Protein AF-A0A9D8R8S2-F1 (afdb_monomer_lite)

Sequence (211 aa):
MDEQMALDSARKGYAESVRIYAPAVPEEVTFAGQKIKLNRADLRERMERELITFTYGHSNSIQMLKRSGRYFPMVEPILKAKGVPDDLKYLMAIESNVSPVALSKAGAAGLWQFMPATAKEYGLEVNANVDERYNIEKETEAACAYLLKAYAKYHDWMTVAASYNAGQGGVSTRIEKQHQRSALNLWLPEETSRYMFRILTAKLMFENPSA

Foldseek 3Di:
DVVVVVVVVVVVVVVVPDDDDQDDQDQWFAALNDIDGCPDPVSSVLLSVLLSVLVVVCVLLVLLLVLCVPQLVVLQVVCVVLVHRSLCLLCLCVQASSDLADADPQGQHGSNRDDPVLCVVLPFDDDPPDGCSSVSNSVSNSVSVQLVVLCVVQVDNLLSQLCSVQPPVRSVVQCVVVVHNGPCPTPDDPVSNSSSSNSSSSVVCNVCVPD

Radius of gyration: 19.29 Å; chains: 1; bounding box: 61×37×49 Å

pLDDT: mean 93.26, std 9.12, range [50.38, 98.81]

Secondary structure (DSSP, 8-state):
-HHHHHHHHHHHHHHHH----PPPPPSEEEETTEEEE--SHHHHHHHHHHHHHHHH-HHHHHHHHHHHHHHHHHHHHHHHHHT--GGGGHHHHHHHTT-TT-B-TT--BTTTTB-HHHHHHTT--BSSS-BGGG-HHHHHHHHHHHHHHHHHHHS-HHHHHHHHHH-HHHHHHHHHHHT-SSGGGS---HHHHHHHHHHHHHHHHHH-TT-

Structure (mmCIF, N/CA/C/O backbone):
data_AF-A0A9D8R8S2-F1
#
_entry.id   AF-A0A9D8R8S2-F1
#
loop_
_atom_site.group_PDB
_atom_site.id
_atom_site.type_symbol
_atom_site.label_atom_id
_atom_site.label_alt_id
_atom_site.label_comp_id
_atom_site.label_asym_id
_atom_site.label_entity_id
_atom_site.label_seq_id
_atom_site.pdbx_PDB_ins_code
_atom_site.Cartn_x
_atom_site.Cartn_y
_atom_site.Cartn_z
_atom_site.occupancy
_atom_site.B_iso_or_equiv
_atom_site.auth_seq_id
_atom_site.auth_comp_id
_atom_site.auth_asym_id
_atom_site.auth_atom_id
_atom_site.pdbx_PDB_model_num
ATOM 1 N N . MET A 1 1 ? 43.506 -17.486 15.184 1.00 60.75 1 MET A N 1
ATOM 2 C CA . MET A 1 1 ? 44.062 -17.177 13.848 1.00 60.75 1 MET A CA 1
ATOM 3 C C . MET A 1 1 ? 43.326 -17.978 12.776 1.00 60.75 1 MET A C 1
ATOM 5 O O . MET A 1 1 ? 42.853 -17.371 11.826 1.00 60.75 1 MET A O 1
ATOM 9 N N . ASP A 1 2 ? 43.099 -19.278 12.994 1.00 76.69 2 ASP A N 1
ATOM 10 C CA . ASP A 1 2 ? 42.416 -20.167 12.034 1.00 76.69 2 ASP A CA 1
ATOM 11 C C . ASP A 1 2 ? 40.923 -19.872 11.805 1.00 76.69 2 ASP A C 1
ATOM 13 O O . ASP A 1 2 ? 40.454 -19.912 10.671 1.00 76.69 2 ASP A O 1
ATOM 17 N N . GLU A 1 3 ? 40.171 -19.505 12.847 1.00 76.31 3 GLU A N 1
ATOM 18 C CA . GLU A 1 3 ? 38.732 -19.209 12.727 1.00 76.31 3 GLU A CA 1
ATOM 19 C C . GLU A 1 3 ? 38.458 -17.932 11.913 1.00 76.31 3 GLU A C 1
ATOM 21 O O . GLU A 1 3 ? 37.574 -17.901 11.059 1.00 76.31 3 GLU A O 1
ATOM 26 N N . GLN A 1 4 ? 39.280 -16.898 12.108 1.00 72.19 4 GLN A N 1
ATOM 27 C CA . GLN A 1 4 ? 39.188 -15.645 11.357 1.00 72.19 4 GLN A CA 1
ATOM 28 C C . GLN A 1 4 ? 39.514 -15.858 9.871 1.00 72.19 4 GLN A C 1
ATOM 30 O O . GLN A 1 4 ? 38.790 -15.377 9.005 1.00 72.19 4 GLN A O 1
ATOM 35 N N . MET A 1 5 ? 40.550 -16.649 9.569 1.00 74.75 5 MET A N 1
ATOM 36 C CA . MET A 1 5 ? 40.890 -17.021 8.192 1.00 74.75 5 MET A CA 1
ATOM 37 C C . MET A 1 5 ?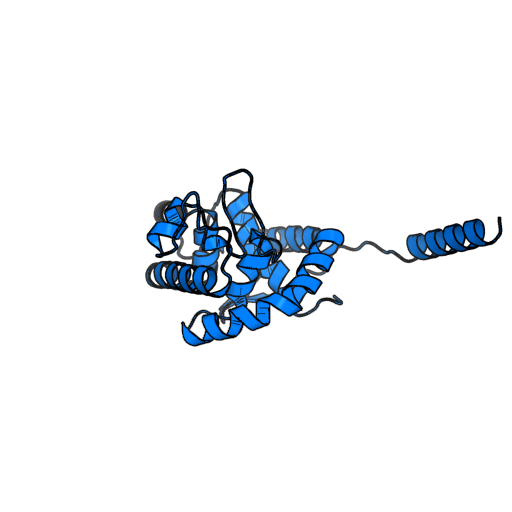 39.793 -17.854 7.517 1.00 74.75 5 MET A C 1
ATOM 39 O O . MET A 1 5 ? 39.521 -17.655 6.332 1.00 74.75 5 MET A O 1
ATOM 43 N N . ALA A 1 6 ? 39.139 -18.760 8.250 1.00 74.00 6 ALA A N 1
ATOM 44 C CA . ALA A 1 6 ? 38.01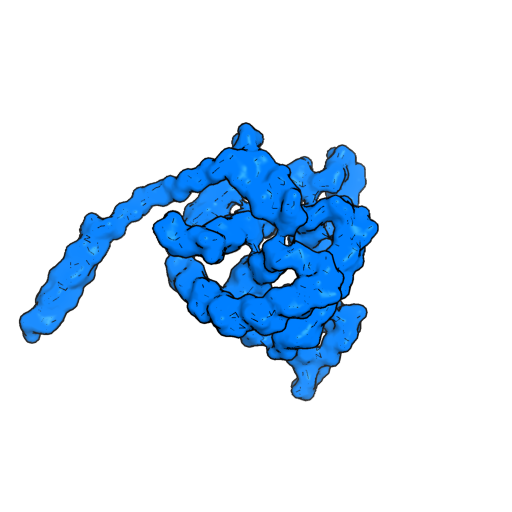7 -19.539 7.732 1.00 74.00 6 ALA A CA 1
ATOM 45 C C . ALA A 1 6 ? 36.797 -18.653 7.424 1.00 74.00 6 ALA A C 1
ATOM 47 O O . ALA A 1 6 ? 36.187 -18.795 6.363 1.00 74.00 6 ALA A O 1
ATOM 48 N N . LEU A 1 7 ? 36.479 -17.697 8.304 1.00 68.88 7 LEU A N 1
ATOM 49 C CA . LEU A 1 7 ? 35.403 -16.725 8.094 1.00 68.88 7 LEU A CA 1
ATOM 50 C C . LEU A 1 7 ? 35.681 -15.800 6.905 1.00 68.88 7 LEU A C 1
ATOM 52 O O . LEU A 1 7 ? 34.780 -15.541 6.108 1.00 68.88 7 LEU A O 1
ATOM 56 N N . ASP A 1 8 ? 36.916 -15.326 6.751 1.00 74.88 8 ASP A N 1
ATOM 57 C CA . ASP A 1 8 ? 37.287 -14.431 5.654 1.00 74.88 8 ASP A CA 1
ATOM 58 C C . ASP A 1 8 ? 37.330 -15.171 4.305 1.00 74.88 8 ASP A C 1
ATOM 60 O O . ASP A 1 8 ? 36.876 -14.635 3.291 1.00 74.88 8 ASP A O 1
ATOM 64 N N . SER A 1 9 ? 37.758 -16.438 4.296 1.00 68.38 9 SER A N 1
ATOM 65 C CA . SER A 1 9 ? 37.663 -17.323 3.127 1.00 68.38 9 SER A CA 1
ATOM 66 C C . SER A 1 9 ? 36.205 -17.606 2.737 1.00 68.38 9 SER A C 1
ATOM 68 O O . SER A 1 9 ? 35.834 -17.460 1.571 1.00 68.38 9 SER A O 1
ATOM 70 N N . ALA A 1 10 ? 35.339 -17.910 3.712 1.00 67.56 10 ALA A N 1
ATOM 71 C CA . ALA A 1 10 ? 33.908 -18.123 3.482 1.00 67.56 10 ALA A CA 1
ATOM 72 C C . ALA A 1 10 ? 33.203 -16.857 2.963 1.00 67.56 10 ALA A C 1
ATOM 74 O O . ALA A 1 10 ? 32.389 -16.932 2.043 1.00 67.56 10 ALA A O 1
ATOM 75 N N . ARG A 1 11 ? 33.548 -15.678 3.498 1.00 65.56 11 ARG A N 1
ATOM 76 C CA . ARG A 1 11 ? 33.042 -14.380 3.017 1.00 65.56 11 ARG A CA 1
ATOM 77 C C . ARG A 1 11 ? 33.483 -14.082 1.589 1.00 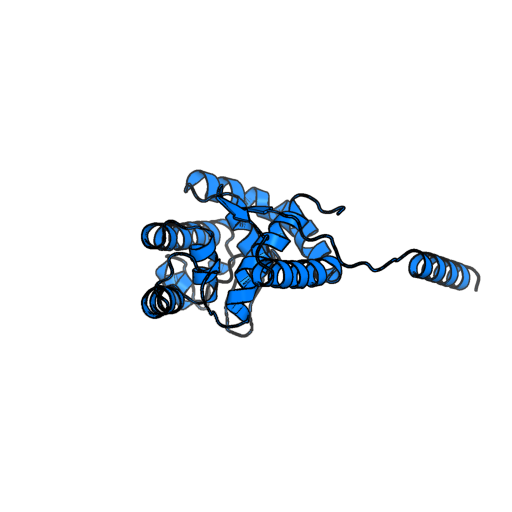65.56 11 ARG A C 1
ATOM 79 O O . ARG A 1 11 ? 32.675 -13.593 0.805 1.00 65.56 11 ARG A O 1
ATOM 86 N N . LYS A 1 12 ? 34.737 -14.384 1.247 1.00 62.47 12 LYS A N 1
ATOM 87 C CA . LYS A 1 12 ? 35.271 -14.185 -0.103 1.00 62.47 12 LYS A CA 1
ATOM 88 C C . LYS A 1 12 ? 34.611 -15.125 -1.114 1.00 62.47 12 LYS A C 1
ATOM 90 O O . LYS A 1 12 ? 34.141 -14.656 -2.144 1.00 62.47 12 LYS A O 1
ATOM 95 N N . GLY A 1 13 ? 34.475 -16.409 -0.775 1.00 66.81 13 GLY A N 1
ATOM 96 C CA . GLY A 1 13 ? 33.747 -17.377 -1.601 1.00 66.81 13 GLY A CA 1
ATOM 97 C C . GLY A 1 13 ? 32.272 -17.005 -1.786 1.00 66.81 13 GLY A C 1
ATOM 98 O O . GLY A 1 13 ? 31.738 -17.117 -2.887 1.00 66.81 13 GLY A O 1
ATOM 99 N N . TYR A 1 14 ? 31.624 -16.475 -0.741 1.00 64.19 14 TYR A N 1
ATOM 100 C CA . TYR A 1 14 ? 30.269 -15.933 -0.848 1.00 64.19 14 TYR A CA 1
ATOM 101 C C . TYR A 1 14 ? 30.215 -14.722 -1.790 1.00 64.19 14 TYR A C 1
ATOM 103 O O . TYR A 1 14 ? 29.391 -14.702 -2.701 1.00 64.19 14 TYR A O 1
ATOM 111 N N . ALA A 1 15 ? 31.116 -13.748 -1.640 1.00 61.81 15 ALA A N 1
ATOM 112 C CA . ALA A 1 15 ? 31.159 -12.556 -2.489 1.00 61.81 15 ALA A CA 1
ATOM 113 C C . ALA A 1 15 ? 31.395 -12.883 -3.976 1.00 61.81 15 ALA A C 1
ATOM 115 O O . ALA A 1 15 ? 30.773 -12.269 -4.837 1.00 61.81 15 ALA A O 1
ATOM 116 N N . GLU A 1 16 ? 32.231 -13.879 -4.281 1.00 66.75 16 GLU A N 1
ATOM 117 C CA . GLU A 1 16 ? 32.487 -14.345 -5.653 1.00 66.75 16 GLU A CA 1
ATOM 118 C C . GLU A 1 16 ? 31.297 -15.123 -6.258 1.00 66.75 16 GLU A C 1
ATOM 120 O O . GLU A 1 16 ? 31.180 -15.231 -7.481 1.00 66.75 16 GLU A O 1
ATOM 125 N N . SER A 1 17 ? 30.383 -15.633 -5.422 1.00 69.19 17 SER A N 1
ATOM 126 C CA . SER A 1 17 ? 29.172 -16.349 -5.855 1.00 69.19 17 SER A CA 1
ATOM 127 C C . SER A 1 17 ? 27.966 -15.440 -6.128 1.00 69.19 17 SER A C 1
ATOM 129 O O . SER A 1 17 ? 27.054 -15.835 -6.859 1.00 69.19 17 SER A O 1
ATOM 131 N N . VAL A 1 18 ? 27.953 -14.217 -5.580 1.00 70.94 18 VAL A N 1
ATOM 132 C CA . VAL A 1 18 ? 26.850 -13.268 -5.773 1.00 70.94 18 VAL A CA 1
ATOM 133 C C . VAL A 1 18 ? 26.973 -12.628 -7.149 1.00 70.94 18 VAL A C 1
ATOM 135 O O . VAL A 1 18 ? 27.825 -11.779 -7.403 1.00 70.94 18 VAL A O 1
ATOM 138 N N . ARG A 1 19 ? 26.080 -13.023 -8.048 1.00 77.00 19 ARG A N 1
ATOM 139 C CA . ARG A 1 19 ? 25.949 -12.419 -9.370 1.00 77.00 19 ARG A CA 1
ATOM 140 C C . ARG A 1 19 ? 24.734 -11.497 -9.390 1.00 77.00 19 ARG A C 1
ATOM 142 O O . ARG A 1 19 ? 23.649 -11.883 -8.965 1.00 77.00 19 ARG A O 1
ATOM 149 N N . ILE A 1 20 ? 24.942 -10.280 -9.881 1.00 81.31 20 ILE A N 1
ATOM 150 C CA . ILE A 1 20 ? 23.933 -9.222 -9.969 1.00 81.31 20 ILE A CA 1
ATOM 151 C C . ILE A 1 20 ? 23.459 -9.149 -11.424 1.00 81.31 20 ILE A C 1
ATOM 153 O O . ILE A 1 20 ? 24.264 -8.945 -12.332 1.00 81.31 20 ILE A O 1
ATOM 157 N N . TYR A 1 21 ? 22.156 -9.301 -11.643 1.00 84.06 21 TYR A N 1
ATOM 158 C CA . TYR A 1 21 ? 21.490 -9.199 -12.943 1.00 84.06 21 TYR A CA 1
ATOM 159 C C . TYR A 1 21 ? 20.219 -8.347 -12.849 1.00 84.06 21 TYR A C 1
ATOM 161 O O . TYR A 1 21 ? 19.545 -8.328 -11.820 1.00 84.06 21 TYR A O 1
ATOM 169 N N . ALA A 1 22 ? 19.827 -7.677 -13.928 1.00 83.25 22 ALA A N 1
ATOM 170 C CA . ALA A 1 22 ? 18.489 -7.097 -13.968 1.00 83.25 22 ALA A CA 1
ATOM 171 C C . ALA A 1 22 ? 17.442 -8.237 -13.937 1.00 83.25 22 ALA A C 1
ATOM 173 O O . ALA A 1 22 ? 17.539 -9.150 -14.763 1.00 83.25 22 ALA A O 1
ATOM 174 N N . PRO A 1 23 ? 16.475 -8.225 -12.999 1.00 88.06 23 PRO A N 1
ATOM 175 C CA . PRO A 1 23 ? 15.393 -9.202 -12.986 1.00 88.06 23 PRO A CA 1
ATOM 176 C C . PRO A 1 23 ? 14.551 -9.072 -14.259 1.00 88.06 23 PRO A C 1
ATOM 178 O O . PRO A 1 23 ? 14.316 -7.970 -14.760 1.00 88.06 23 PRO A O 1
ATOM 181 N N . ALA A 1 24 ? 14.087 -10.202 -14.790 1.00 90.94 24 ALA A N 1
ATOM 182 C CA . ALA A 1 24 ? 13.261 -10.204 -15.989 1.00 90.94 24 ALA A CA 1
ATOM 183 C C . ALA A 1 24 ? 11.892 -9.571 -15.702 1.00 90.94 24 ALA A C 1
ATOM 185 O O . ALA A 1 24 ? 11.169 -9.999 -14.802 1.00 90.94 24 ALA A O 1
ATOM 186 N N . VAL A 1 25 ? 11.515 -8.567 -16.495 1.00 95.12 25 VAL A N 1
ATOM 187 C CA . VAL A 1 25 ? 10.174 -7.977 -16.426 1.00 95.12 25 VAL A CA 1
ATOM 188 C C . VAL A 1 25 ? 9.180 -8.920 -17.112 1.00 95.12 25 VAL A C 1
ATOM 190 O O . VAL A 1 25 ? 9.380 -9.219 -18.294 1.00 95.12 25 VAL A O 1
ATOM 193 N N . PRO A 1 26 ? 8.118 -9.380 -16.425 1.00 95.19 26 PRO A N 1
ATOM 194 C CA . PRO A 1 26 ? 7.107 -10.234 -17.042 1.00 95.19 26 PRO A CA 1
ATOM 195 C C . PRO A 1 26 ? 6.305 -9.473 -18.108 1.00 95.19 26 PRO A C 1
ATOM 197 O O . PRO A 1 26 ? 6.186 -8.249 -18.061 1.00 95.19 26 PRO A O 1
ATOM 200 N N . GLU A 1 27 ? 5.715 -10.192 -19.065 1.00 96.19 27 GLU A N 1
ATOM 201 C CA . GLU A 1 27 ? 4.863 -9.580 -20.099 1.00 96.19 27 GLU A CA 1
ATOM 202 C C . GLU A 1 27 ? 3.534 -9.058 -19.536 1.00 96.19 27 GLU A C 1
ATOM 204 O O . GLU A 1 27 ? 2.997 -8.050 -20.005 1.00 96.19 27 GLU A O 1
ATOM 209 N N . GLU A 1 28 ? 3.001 -9.732 -18.517 1.00 96.62 28 GLU A N 1
ATOM 210 C CA . GLU A 1 28 ? 1.797 -9.333 -17.800 1.00 96.62 28 GLU A CA 1
ATOM 211 C C . GLU A 1 28 ? 1.874 -9.706 -16.317 1.00 96.62 28 GLU A C 1
ATOM 213 O O . GLU A 1 28 ? 2.557 -10.652 -15.928 1.00 96.62 28 GLU A O 1
ATOM 218 N N . VAL A 1 29 ? 1.140 -8.965 -15.487 1.00 96.94 29 VAL A N 1
ATOM 219 C CA . VAL A 1 29 ? 0.930 -9.276 -14.068 1.00 96.94 29 VAL A CA 1
ATOM 220 C C . VAL A 1 29 ? -0.570 -9.297 -13.807 1.00 96.94 29 VAL A C 1
ATOM 222 O O . VAL A 1 29 ? -1.296 -8.412 -14.258 1.00 96.94 29 VAL A O 1
ATOM 225 N N . THR A 1 30 ? -1.054 -10.307 -13.087 1.00 97.44 30 THR A N 1
ATOM 226 C CA . THR A 1 30 ? -2.440 -10.313 -12.601 1.00 97.44 30 THR A CA 1
ATOM 227 C C . THR A 1 30 ? -2.486 -9.613 -11.251 1.00 97.44 30 THR A C 1
ATOM 229 O O . THR A 1 30 ? -1.648 -9.890 -10.405 1.00 97.44 30 THR A O 1
ATOM 232 N N . PHE A 1 31 ? -3.442 -8.714 -11.041 1.00 97.38 31 PHE A N 1
ATOM 233 C CA . PHE A 1 31 ? -3.664 -8.052 -9.760 1.00 97.38 31 PHE A CA 1
ATOM 234 C C . PHE A 1 31 ? -5.160 -7.903 -9.507 1.00 97.38 31 PHE A C 1
ATOM 236 O O . PHE A 1 31 ? -5.877 -7.345 -10.336 1.00 97.38 31 PHE A O 1
ATOM 243 N N . ALA A 1 32 ? -5.638 -8.425 -8.379 1.00 97.19 32 ALA A N 1
ATOM 244 C CA . ALA A 1 32 ? -7.041 -8.387 -7.979 1.00 97.19 32 ALA A CA 1
ATOM 245 C C . ALA A 1 32 ? -7.999 -8.891 -9.086 1.00 97.19 32 ALA A C 1
ATOM 247 O O . ALA A 1 32 ? -9.058 -8.315 -9.337 1.00 97.19 32 ALA A O 1
ATOM 248 N N . GLY A 1 33 ? -7.590 -9.955 -9.788 1.00 95.19 33 GLY A N 1
ATOM 249 C CA . GLY A 1 33 ? -8.331 -10.557 -10.905 1.00 95.19 33 GLY A CA 1
ATOM 250 C C . GLY A 1 33 ? -8.215 -9.821 -12.248 1.00 95.19 33 GLY A C 1
ATOM 251 O O . GLY A 1 33 ? -8.721 -10.316 -13.253 1.00 95.19 33 GLY A O 1
ATOM 252 N N . GLN A 1 34 ? -7.536 -8.672 -12.306 1.00 95.00 34 GLN A N 1
ATOM 253 C CA . GLN A 1 34 ? -7.304 -7.913 -13.537 1.00 95.00 34 GLN A CA 1
ATOM 254 C C . GLN A 1 34 ? -5.926 -8.239 -14.127 1.00 95.00 34 GLN A C 1
ATOM 256 O O . GLN A 1 34 ? -4.926 -8.245 -13.411 1.00 95.00 34 GLN A O 1
ATOM 261 N N . LYS A 1 35 ? -5.850 -8.467 -15.443 1.00 96.69 35 LYS A N 1
ATOM 262 C CA . LYS A 1 35 ? -4.574 -8.631 -16.157 1.00 96.69 35 LYS A CA 1
ATOM 263 C C . LYS A 1 35 ? -4.016 -7.280 -16.594 1.00 96.69 35 LYS A C 1
ATOM 265 O O . LYS A 1 35 ? -4.668 -6.554 -17.343 1.00 96.69 35 LYS A O 1
ATOM 270 N N . ILE A 1 36 ? -2.790 -6.980 -16.183 1.00 96.38 36 ILE A N 1
ATOM 271 C CA . ILE A 1 36 ? -2.067 -5.757 -16.531 1.00 96.38 36 ILE A CA 1
ATOM 272 C C . ILE A 1 36 ? -0.950 -6.126 -17.499 1.00 96.38 36 ILE A C 1
ATOM 274 O O . ILE A 1 36 ? 0.018 -6.778 -17.117 1.00 96.38 36 ILE A O 1
ATOM 278 N N . LYS A 1 37 ? -1.084 -5.703 -18.759 1.00 96.62 37 LYS A N 1
ATOM 279 C CA . LYS A 1 37 ? -0.067 -5.920 -19.794 1.00 96.62 37 LYS A CA 1
ATOM 280 C C . LYS A 1 37 ? 1.040 -4.875 -19.681 1.00 96.62 37 LYS A C 1
ATOM 282 O O . LYS A 1 37 ? 0.758 -3.679 -19.649 1.00 96.62 37 LYS A O 1
ATOM 287 N N . LEU A 1 38 ? 2.290 -5.324 -19.692 1.00 95.94 38 LEU A N 1
ATOM 288 C CA . LEU A 1 38 ? 3.498 -4.496 -19.601 1.00 95.94 38 LEU A CA 1
ATOM 289 C C . LEU A 1 38 ? 4.177 -4.320 -20.971 1.00 95.94 38 LEU A C 1
ATOM 291 O O . LEU A 1 38 ? 5.391 -4.186 -21.076 1.00 95.94 38 LEU A O 1
ATOM 295 N N . ASN A 1 39 ? 3.383 -4.317 -22.045 1.00 92.38 39 ASN A N 1
ATOM 296 C CA . ASN A 1 39 ? 3.862 -4.189 -23.424 1.00 92.38 39 ASN A CA 1
ATOM 297 C C . ASN A 1 39 ? 4.254 -2.753 -23.814 1.00 92.38 39 ASN A C 1
ATOM 299 O O . ASN A 1 39 ? 4.975 -2.552 -24.789 1.00 92.38 39 ASN A O 1
ATOM 303 N N . ARG A 1 40 ? 3.775 -1.748 -23.077 1.00 94.31 40 ARG A N 1
ATOM 304 C CA . ARG A 1 40 ? 4.198 -0.359 -23.253 1.00 94.31 40 ARG A CA 1
ATOM 305 C C . ARG A 1 40 ? 5.526 -0.122 -22.543 1.00 94.31 40 ARG A C 1
ATOM 307 O O . ARG A 1 40 ? 5.659 -0.476 -21.372 1.00 94.31 40 ARG A O 1
ATOM 314 N N . ALA A 1 41 ? 6.456 0.541 -23.230 1.00 95.06 41 ALA A N 1
ATOM 315 C CA . ALA A 1 41 ? 7.789 0.841 -22.706 1.00 95.06 41 ALA A CA 1
ATOM 316 C C . ALA A 1 41 ? 7.736 1.542 -21.339 1.00 95.06 41 ALA A C 1
ATOM 318 O O . ALA A 1 41 ? 8.403 1.105 -20.408 1.00 95.06 41 ALA A O 1
ATOM 319 N N . ASP A 1 42 ? 6.849 2.529 -21.170 1.00 94.44 42 ASP A N 1
ATOM 320 C CA . ASP A 1 42 ? 6.729 3.273 -19.914 1.00 94.44 42 ASP A CA 1
ATOM 321 C C . ASP A 1 42 ? 6.296 2.392 -18.731 1.00 94.44 42 ASP A C 1
ATOM 323 O O . ASP A 1 42 ? 6.819 2.534 -17.628 1.00 94.44 42 ASP A O 1
ATOM 327 N N . LEU A 1 43 ? 5.369 1.449 -18.939 1.00 95.81 43 LEU A N 1
ATOM 328 C CA . LEU A 1 43 ? 4.945 0.524 -17.883 1.00 95.81 43 LEU A CA 1
ATOM 329 C C . LEU A 1 43 ? 6.033 -0.514 -17.594 1.00 95.81 43 LEU A C 1
ATOM 331 O O . LEU A 1 43 ? 6.251 -0.865 -16.435 1.00 95.81 43 LEU A O 1
ATOM 335 N N . ARG A 1 44 ? 6.739 -0.975 -18.632 1.00 96.31 44 ARG A N 1
ATOM 336 C CA . ARG A 1 44 ? 7.837 -1.936 -18.500 1.00 96.31 44 ARG A CA 1
ATOM 337 C C . ARG A 1 44 ? 8.995 -1.357 -17.691 1.00 96.31 44 ARG A C 1
ATOM 339 O O . ARG A 1 44 ? 9.447 -1.999 -16.752 1.00 96.31 44 ARG A O 1
ATOM 346 N N . GLU A 1 45 ? 9.421 -0.136 -18.001 1.00 95.88 45 GLU A N 1
ATOM 347 C CA . GLU A 1 45 ? 10.501 0.569 -17.296 1.00 95.88 45 GLU A CA 1
ATOM 348 C C . GLU A 1 45 ? 10.130 0.870 -15.835 1.00 95.88 45 GLU A C 1
ATOM 350 O O . GLU A 1 45 ? 10.939 0.693 -14.921 1.00 95.88 45 GLU A O 1
ATOM 355 N N . ARG A 1 46 ? 8.876 1.273 -15.580 1.00 96.06 46 ARG A N 1
ATOM 356 C CA . ARG A 1 46 ? 8.367 1.497 -14.214 1.00 96.06 46 ARG A CA 1
ATOM 357 C C . ARG A 1 46 ? 8.326 0.206 -13.398 1.00 96.06 46 ARG A C 1
ATOM 359 O O . ARG A 1 46 ? 8.653 0.245 -12.213 1.00 96.06 46 ARG A O 1
ATOM 366 N N . MET A 1 47 ? 7.962 -0.917 -14.020 1.00 97.38 47 MET A N 1
ATOM 367 C CA . MET A 1 47 ? 8.005 -2.233 -13.380 1.00 97.38 47 MET A CA 1
ATOM 368 C C . MET A 1 47 ? 9.443 -2.672 -13.093 1.00 97.38 47 MET A C 1
ATOM 370 O O . MET A 1 47 ? 9.750 -3.064 -11.970 1.00 97.38 47 MET A O 1
ATOM 374 N N . GLU A 1 48 ? 10.330 -2.568 -14.085 1.00 96.25 48 GLU A N 1
ATOM 375 C CA . GLU A 1 48 ? 11.743 -2.949 -13.974 1.00 96.25 48 GLU A CA 1
ATOM 376 C C . GLU A 1 48 ? 12.433 -2.245 -12.806 1.00 96.25 48 GLU A C 1
ATOM 378 O O . GLU A 1 48 ? 13.121 -2.878 -12.005 1.00 96.25 48 GLU A O 1
ATOM 383 N N . ARG A 1 49 ? 12.184 -0.941 -12.652 1.00 96.00 49 ARG A N 1
ATOM 384 C CA . ARG A 1 49 ? 12.734 -0.145 -11.552 1.00 96.00 49 ARG A CA 1
ATOM 385 C C . ARG A 1 49 ? 12.377 -0.711 -10.179 1.00 96.00 49 ARG A C 1
ATOM 387 O O . ARG A 1 49 ? 13.242 -0.786 -9.300 1.00 96.00 49 ARG A O 1
ATOM 394 N N . GLU A 1 50 ? 11.108 -1.049 -9.960 1.00 96.75 50 GLU A N 1
ATOM 395 C CA . GLU A 1 50 ? 10.674 -1.551 -8.656 1.00 96.75 50 GLU A CA 1
ATOM 396 C C . GLU A 1 50 ? 11.133 -2.998 -8.440 1.00 96.75 50 GLU A C 1
ATOM 398 O O . GLU A 1 50 ? 11.574 -3.299 -7.331 1.00 96.75 50 GLU A O 1
ATOM 403 N N . LEU A 1 51 ? 11.181 -3.836 -9.488 1.00 95.19 51 LEU A N 1
ATOM 404 C CA . LEU A 1 51 ? 11.792 -5.172 -9.421 1.00 95.19 51 LEU A CA 1
ATOM 405 C C . LEU A 1 51 ? 13.249 -5.090 -8.961 1.00 95.19 51 LEU A C 1
ATOM 407 O O . LEU A 1 51 ? 13.601 -5.703 -7.960 1.00 95.19 51 LEU A O 1
ATOM 411 N N . ILE A 1 52 ? 14.075 -4.259 -9.605 1.00 94.12 52 ILE A N 1
ATOM 412 C CA . ILE A 1 52 ? 15.472 -4.030 -9.193 1.00 94.12 52 ILE A CA 1
ATOM 413 C C . ILE A 1 52 ? 15.535 -3.576 -7.727 1.00 94.12 52 ILE A C 1
ATOM 415 O O . ILE A 1 52 ? 16.344 -4.080 -6.949 1.00 94.12 52 ILE A O 1
ATOM 419 N N . THR A 1 53 ? 14.664 -2.645 -7.328 1.00 93.38 53 THR A N 1
ATOM 420 C CA . THR A 1 53 ? 14.648 -2.106 -5.959 1.00 93.38 53 THR A CA 1
ATOM 421 C C . THR A 1 53 ? 14.337 -3.185 -4.917 1.00 93.38 53 THR A C 1
ATOM 423 O O . THR A 1 53 ? 14.996 -3.239 -3.880 1.00 93.38 53 THR A O 1
ATOM 426 N N . PHE A 1 54 ? 13.360 -4.055 -5.178 1.00 91.94 54 PHE A N 1
ATOM 427 C CA . PHE A 1 54 ? 12.971 -5.134 -4.265 1.00 91.94 54 PHE A CA 1
ATOM 428 C C . PHE A 1 54 ? 13.981 -6.281 -4.259 1.00 91.94 54 PHE A C 1
ATOM 430 O O . PHE A 1 54 ? 14.323 -6.780 -3.183 1.00 91.94 54 PHE A O 1
ATOM 437 N N . THR A 1 55 ? 14.490 -6.669 -5.432 1.00 89.75 55 THR A N 1
ATOM 438 C CA . THR A 1 55 ? 15.490 -7.731 -5.571 1.00 89.75 55 THR A CA 1
ATOM 439 C C . THR A 1 55 ? 16.752 -7.375 -4.798 1.00 89.75 55 THR A C 1
ATOM 441 O O . THR A 1 55 ? 17.208 -8.185 -4.005 1.00 89.75 55 THR A O 1
ATOM 444 N N . TYR A 1 56 ? 17.278 -6.154 -4.943 1.00 90.75 56 TYR A N 1
ATOM 445 C CA . TYR A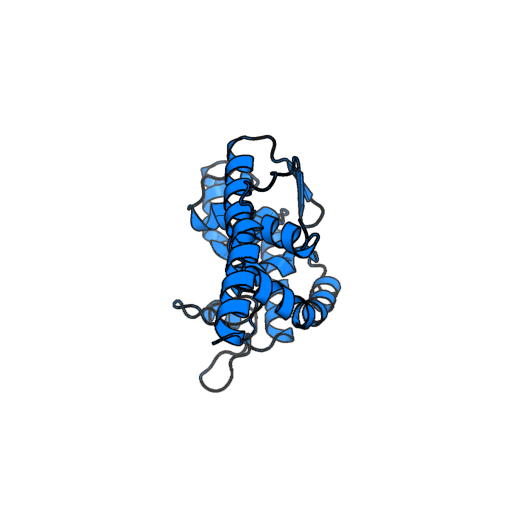 1 56 ? 18.532 -5.748 -4.289 1.00 90.75 56 TYR A CA 1
ATOM 446 C C . TYR A 1 56 ? 18.349 -5.092 -2.914 1.00 90.75 56 TYR A C 1
ATOM 448 O O . TYR A 1 56 ? 19.320 -4.854 -2.196 1.00 90.75 56 TYR A O 1
ATOM 456 N N . GLY A 1 57 ? 17.106 -4.860 -2.493 1.00 90.00 57 GLY A N 1
ATOM 457 C CA . GLY A 1 57 ? 16.728 -4.380 -1.163 1.00 90.00 57 GLY A CA 1
ATOM 458 C C . GLY A 1 57 ? 16.653 -5.483 -0.100 1.00 90.00 57 GLY A C 1
ATOM 459 O O . GLY A 1 57 ? 15.747 -5.457 0.735 1.00 90.00 57 GLY A O 1
ATOM 460 N N . HIS A 1 58 ? 17.575 -6.456 -0.121 1.00 86.38 58 HIS A N 1
ATOM 461 C CA . HIS A 1 58 ? 17.460 -7.734 0.602 1.00 86.38 58 HIS A CA 1
ATOM 462 C C . HIS A 1 58 ? 17.102 -7.615 2.088 1.00 86.38 58 HIS A C 1
ATOM 464 O O . HIS A 1 58 ? 16.329 -8.426 2.592 1.00 86.38 58 HIS A O 1
ATOM 470 N N . SER A 1 59 ? 17.633 -6.623 2.808 1.00 90.75 59 SER A N 1
ATOM 471 C CA . SER A 1 59 ? 17.332 -6.446 4.234 1.00 90.75 59 SER A CA 1
ATOM 472 C C . SER A 1 59 ? 15.837 -6.237 4.482 1.00 90.75 59 SER A C 1
ATOM 474 O O . SER A 1 59 ? 15.265 -6.894 5.352 1.00 90.75 59 SER A O 1
ATOM 476 N N . ASN A 1 60 ? 15.192 -5.378 3.692 1.00 90.62 60 ASN A N 1
ATOM 477 C CA . ASN A 1 60 ? 13.760 -5.121 3.792 1.00 90.62 60 ASN A CA 1
ATOM 478 C C . ASN A 1 60 ? 12.963 -6.317 3.274 1.00 90.62 60 ASN A C 1
ATOM 480 O O . ASN A 1 60 ? 12.099 -6.812 3.995 1.00 90.62 60 ASN A O 1
ATOM 484 N N . SER A 1 61 ? 13.307 -6.841 2.096 1.00 91.81 61 SER A N 1
ATOM 485 C CA . SER A 1 61 ? 12.604 -7.969 1.472 1.00 91.81 61 SER A CA 1
ATOM 486 C C . SER A 1 61 ? 12.575 -9.206 2.381 1.00 91.81 61 SER A C 1
ATOM 488 O O . SER A 1 61 ? 11.515 -9.786 2.614 1.00 91.81 61 SER A O 1
ATOM 490 N N . ILE A 1 62 ? 13.703 -9.556 3.012 1.00 92.75 62 ILE A N 1
ATOM 491 C CA . ILE A 1 62 ? 13.785 -10.675 3.967 1.00 92.75 62 ILE A CA 1
ATOM 492 C C . ILE A 1 62 ? 12.923 -10.413 5.210 1.00 92.75 62 ILE A C 1
ATOM 494 O O . ILE A 1 62 ? 12.238 -11.318 5.691 1.00 92.75 62 ILE A O 1
ATOM 498 N N . GLN A 1 63 ? 12.945 -9.193 5.756 1.00 94.00 63 GLN A N 1
ATOM 499 C CA . GLN A 1 63 ? 12.132 -8.846 6.928 1.00 94.00 63 GLN A CA 1
ATOM 500 C C . GLN A 1 63 ? 10.635 -8.906 6.614 1.00 94.00 63 GLN A C 1
ATOM 502 O O . GLN A 1 63 ? 9.863 -9.446 7.406 1.00 94.00 63 GLN A O 1
ATOM 507 N N . MET A 1 64 ? 10.234 -8.406 5.446 1.00 94.62 64 MET A N 1
ATOM 508 C CA . MET A 1 64 ? 8.858 -8.455 4.959 1.00 94.62 64 MET A CA 1
ATOM 509 C C . MET A 1 64 ? 8.377 -9.897 4.798 1.00 94.62 64 MET A C 1
ATOM 511 O O . MET A 1 64 ? 7.318 -10.237 5.322 1.00 94.62 64 MET A O 1
ATOM 515 N N . LEU A 1 65 ? 9.179 -10.766 4.170 1.00 93.94 65 LEU A N 1
ATOM 516 C CA . LEU A 1 65 ? 8.880 -12.196 4.036 1.00 93.94 65 LEU A CA 1
ATOM 517 C C . LEU A 1 65 ? 8.689 -12.861 5.405 1.00 93.94 65 LEU A C 1
ATOM 519 O O . LEU A 1 65 ? 7.665 -13.499 5.644 1.00 93.94 65 LEU A O 1
ATOM 523 N N . LYS A 1 66 ? 9.606 -12.637 6.354 1.00 94.50 66 LYS A N 1
ATOM 524 C CA . LYS A 1 66 ? 9.498 -13.207 7.710 1.00 94.50 66 LYS A CA 1
ATOM 525 C C . LYS A 1 66 ? 8.254 -12.735 8.465 1.00 94.50 66 LYS A C 1
ATOM 527 O O . LYS A 1 66 ? 7.607 -13.534 9.135 1.00 94.50 66 LYS A O 1
ATOM 532 N N . ARG A 1 67 ? 7.916 -11.446 8.375 1.00 97.06 67 ARG A N 1
ATOM 533 C CA . ARG A 1 67 ? 6.738 -10.867 9.043 1.00 97.06 67 ARG A CA 1
ATOM 534 C C . ARG A 1 67 ? 5.432 -11.303 8.388 1.00 97.06 67 ARG A C 1
ATOM 536 O O . ARG A 1 67 ? 4.459 -11.556 9.095 1.00 97.06 67 ARG A O 1
ATOM 543 N N . SER A 1 68 ? 5.416 -11.439 7.063 1.00 96.44 68 SER A N 1
ATOM 544 C CA . SER A 1 68 ? 4.225 -11.840 6.308 1.00 96.44 68 SER A CA 1
ATOM 545 C C . SER A 1 68 ? 3.663 -13.183 6.765 1.00 96.44 68 SER A C 1
ATOM 547 O O . SER A 1 68 ? 2.461 -13.278 6.986 1.00 96.44 68 SER A O 1
ATOM 549 N N . GLY A 1 69 ? 4.526 -14.166 7.055 1.00 95.56 69 GLY A N 1
ATOM 550 C CA . GLY A 1 69 ? 4.102 -15.471 7.571 1.00 95.56 69 GLY A CA 1
ATOM 551 C C . GLY A 1 69 ? 3.360 -15.407 8.911 1.00 95.56 69 GLY A C 1
ATOM 552 O O . GLY A 1 69 ? 2.633 -16.335 9.247 1.00 95.56 69 GLY A O 1
ATOM 553 N N . ARG A 1 70 ? 3.507 -14.312 9.671 1.00 96.94 70 ARG A N 1
ATOM 554 C CA . ARG A 1 70 ? 2.757 -14.071 10.909 1.00 96.94 70 ARG A CA 1
ATOM 555 C C . ARG A 1 70 ? 1.489 -13.255 10.679 1.00 96.94 70 ARG A C 1
ATOM 557 O O . ARG A 1 70 ? 0.460 -13.579 11.260 1.00 96.94 70 ARG A O 1
ATOM 564 N N . TYR A 1 71 ? 1.571 -12.180 9.897 1.00 98.31 71 TYR A N 1
ATOM 565 C CA . TYR A 1 71 ? 0.498 -11.182 9.833 1.00 98.31 71 TYR A CA 1
ATOM 566 C C . TYR A 1 71 ? -0.472 -11.381 8.670 1.00 98.31 71 TYR A C 1
ATOM 568 O O . TYR A 1 71 ? -1.650 -11.073 8.828 1.00 98.31 71 TYR A O 1
ATOM 576 N N . PHE A 1 72 ? -0.040 -11.940 7.534 1.00 98.31 72 PHE A N 1
ATOM 577 C CA . PHE A 1 72 ? -0.965 -12.223 6.430 1.00 98.31 72 PHE A CA 1
ATOM 578 C C . PHE A 1 72 ? -2.077 -13.196 6.855 1.00 98.31 72 PHE A C 1
ATOM 580 O O . PHE A 1 72 ? -3.235 -12.830 6.669 1.00 98.31 72 PHE A O 1
ATOM 587 N N . PRO A 1 73 ? -1.808 -14.318 7.558 1.00 98.50 73 PRO A N 1
ATOM 588 C CA . PRO A 1 73 ? -2.875 -15.223 7.999 1.00 98.50 73 PRO A CA 1
ATOM 589 C C . PRO A 1 73 ? -3.925 -14.586 8.925 1.00 98.50 73 PRO A C 1
ATOM 591 O O . PRO A 1 73 ? -5.033 -15.101 9.034 1.00 98.50 73 PRO A O 1
ATOM 594 N N . MET A 1 74 ? -3.594 -13.476 9.599 1.00 98.56 74 MET A N 1
ATOM 595 C CA . MET A 1 74 ? -4.548 -12.718 10.422 1.00 98.56 74 MET A CA 1
ATOM 596 C C . MET A 1 74 ? -5.446 -11.805 9.572 1.00 98.56 74 MET A C 1
ATOM 598 O O . MET A 1 74 ? -6.603 -11.579 9.910 1.00 98.56 74 MET A O 1
ATOM 602 N N . VAL A 1 75 ? -4.913 -11.282 8.467 1.00 98.62 75 VAL A N 1
ATOM 603 C CA . VAL A 1 75 ? -5.554 -10.281 7.602 1.00 98.62 75 VAL A CA 1
ATOM 604 C C . VAL A 1 75 ? -6.396 -10.928 6.500 1.00 98.62 75 VAL A C 1
ATOM 606 O O . VAL A 1 75 ? -7.502 -10.469 6.219 1.00 98.62 75 VAL A O 1
ATOM 609 N N . GLU A 1 76 ? -5.907 -12.013 5.896 1.00 98.69 76 GLU A N 1
ATOM 610 C CA . GLU A 1 76 ? -6.550 -12.708 4.770 1.00 98.69 76 GLU A CA 1
ATOM 611 C C . GLU A 1 76 ? -8.013 -13.119 5.051 1.00 98.69 76 GLU A C 1
ATOM 613 O O . GLU A 1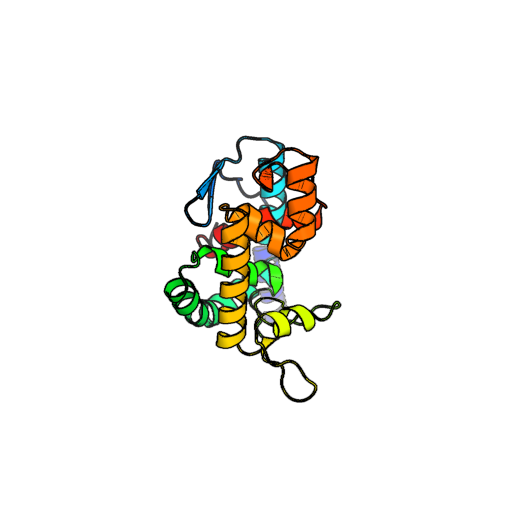 76 ? -8.870 -12.876 4.192 1.00 98.69 76 GLU A O 1
ATOM 618 N N . PRO A 1 77 ? -8.374 -13.664 6.236 1.00 98.81 77 PRO A N 1
ATOM 619 C CA . PRO A 1 77 ? -9.767 -13.993 6.539 1.00 98.81 77 PRO A CA 1
ATOM 620 C C . PRO A 1 77 ? -10.677 -12.760 6.567 1.00 98.81 77 PRO A C 1
ATOM 622 O O . PRO A 1 77 ? -11.827 -12.845 6.135 1.00 98.81 77 PRO A O 1
ATOM 625 N N . ILE A 1 78 ? -10.166 -11.615 7.031 1.00 98.81 78 ILE A N 1
ATOM 626 C CA . ILE A 1 78 ? -10.916 -10.355 7.107 1.00 98.81 78 ILE A CA 1
ATOM 627 C C . ILE A 1 78 ? -11.142 -9.803 5.698 1.00 98.81 78 ILE A C 1
ATOM 629 O O . ILE A 1 78 ? -12.280 -9.478 5.355 1.00 98.81 78 ILE A O 1
ATOM 633 N N . LEU A 1 79 ? -10.100 -9.773 4.853 1.00 98.81 79 LEU A N 1
ATOM 634 C CA . LEU A 1 79 ? -10.229 -9.359 3.448 1.00 98.81 79 LEU A CA 1
ATOM 635 C C . LEU A 1 79 ? -11.289 -10.201 2.733 1.00 98.81 79 LEU A C 1
ATOM 637 O O . LEU A 1 79 ? -12.222 -9.660 2.135 1.00 98.81 79 LEU A O 1
ATOM 641 N N . LYS A 1 80 ? -11.199 -11.528 2.880 1.00 98.75 80 LYS A N 1
ATOM 642 C CA . LYS A 1 80 ? -12.155 -12.474 2.301 1.00 98.75 80 LYS A CA 1
ATOM 643 C C . LYS A 1 80 ? -13.578 -12.231 2.802 1.00 98.75 80 LYS A C 1
ATOM 645 O O . LYS A 1 80 ? -14.500 -12.185 1.991 1.00 98.75 80 LYS A O 1
ATOM 650 N N . ALA A 1 81 ? -13.767 -12.052 4.111 1.00 98.75 81 ALA A N 1
ATOM 651 C CA . ALA A 1 81 ? -15.082 -11.812 4.707 1.00 98.75 81 ALA A CA 1
ATOM 652 C C . ALA A 1 81 ? -15.718 -10.491 4.239 1.00 98.75 81 ALA A C 1
ATOM 654 O O . ALA A 1 81 ? -16.938 -10.415 4.102 1.00 98.75 81 ALA A O 1
ATOM 655 N N . LYS A 1 82 ? -14.908 -9.461 3.967 1.00 98.50 82 LYS A N 1
ATOM 656 C CA . LYS A 1 82 ? -15.373 -8.159 3.459 1.00 98.50 82 LYS A CA 1
ATOM 657 C C . LYS A 1 82 ? -15.452 -8.099 1.924 1.00 98.50 82 LYS A C 1
ATOM 659 O O . LYS A 1 82 ? -15.888 -7.085 1.389 1.00 98.50 82 LYS A O 1
ATOM 664 N N . GLY A 1 83 ? -15.049 -9.153 1.209 1.00 98.12 83 GLY A N 1
ATOM 665 C CA . GLY A 1 83 ? -15.048 -9.189 -0.259 1.00 98.12 83 GLY A CA 1
ATOM 666 C C . GLY A 1 83 ? -13.951 -8.337 -0.910 1.00 98.12 83 GLY A C 1
ATOM 667 O O . GLY A 1 83 ? -14.086 -7.942 -2.067 1.00 98.12 83 GLY A O 1
ATOM 668 N N . VAL A 1 84 ? -12.873 -8.038 -0.182 1.00 98.69 84 VAL A N 1
ATOM 669 C CA . VAL A 1 84 ? -11.688 -7.357 -0.718 1.00 98.69 84 VAL A CA 1
ATOM 670 C C . VAL A 1 84 ? -10.753 -8.406 -1.335 1.00 98.69 84 VAL A C 1
ATOM 672 O O . VAL A 1 84 ? -10.510 -9.435 -0.700 1.00 98.69 84 VAL A O 1
ATOM 675 N N . PRO A 1 85 ? -10.213 -8.193 -2.551 1.00 98.62 85 PRO A N 1
ATOM 676 C CA . PRO A 1 85 ? -9.291 -9.146 -3.157 1.00 98.62 85 PRO A CA 1
ATOM 677 C C . PRO A 1 85 ? -8.025 -9.318 -2.316 1.00 98.62 85 PRO A C 1
ATOM 679 O O . PRO A 1 85 ? -7.465 -8.345 -1.812 1.00 98.62 85 PRO A O 1
ATOM 682 N N . ASP A 1 86 ? -7.550 -10.558 -2.220 1.00 98.50 86 ASP A N 1
ATOM 683 C CA . ASP A 1 86 ? -6.408 -10.932 -1.381 1.00 98.50 86 ASP A CA 1
ATOM 684 C C . ASP A 1 86 ? -5.129 -10.144 -1.715 1.00 98.50 86 ASP A C 1
ATOM 686 O O . ASP A 1 86 ? -4.393 -9.726 -0.825 1.00 98.50 86 ASP A O 1
ATOM 690 N N . ASP A 1 87 ? -4.928 -9.827 -2.997 1.00 98.50 87 ASP A N 1
ATOM 691 C CA . ASP A 1 87 ? -3.790 -9.046 -3.493 1.00 98.50 87 ASP A CA 1
ATOM 692 C C . ASP A 1 87 ? -3.645 -7.662 -2.834 1.00 98.50 87 ASP A C 1
ATOM 694 O O . ASP A 1 87 ? -2.549 -7.099 -2.808 1.00 98.50 87 ASP A O 1
ATOM 698 N N . LEU A 1 88 ? -4.714 -7.096 -2.263 1.00 98.56 88 LEU A N 1
ATOM 699 C CA . LEU A 1 88 ? -4.638 -5.801 -1.579 1.00 98.56 88 LEU A CA 1
ATOM 700 C C . LEU A 1 88 ? -3.846 -5.883 -0.266 1.00 98.56 88 LEU A C 1
ATOM 702 O O . LEU A 1 88 ? -3.376 -4.851 0.214 1.00 98.56 88 LEU A O 1
ATOM 706 N N . LYS A 1 89 ? -3.592 -7.082 0.280 1.00 98.38 89 LYS A N 1
ATOM 707 C CA . LYS A 1 89 ? -2.692 -7.269 1.432 1.00 98.38 89 LYS A CA 1
ATOM 708 C C . LYS A 1 89 ? -1.268 -6.781 1.146 1.00 98.38 89 LYS A C 1
ATOM 710 O O . LYS A 1 89 ? -0.562 -6.360 2.061 1.00 98.38 89 LYS A O 1
ATOM 715 N N . TYR A 1 90 ? -0.853 -6.771 -0.124 1.00 98.50 90 TYR A N 1
ATOM 716 C CA . TYR A 1 90 ? 0.457 -6.266 -0.532 1.00 98.50 90 TYR A CA 1
ATOM 717 C C . TYR A 1 90 ? 0.593 -4.741 -0.387 1.00 98.50 90 TYR A C 1
ATOM 719 O O . TYR A 1 90 ? 1.712 -4.237 -0.447 1.00 98.50 90 TYR A O 1
ATOM 727 N N . LEU A 1 91 ? -0.485 -4.000 -0.094 1.00 98.50 91 LEU A N 1
ATOM 728 C CA . LEU A 1 91 ? -0.370 -2.615 0.379 1.00 98.50 91 LEU A CA 1
ATOM 729 C C . LEU A 1 91 ? 0.450 -2.549 1.677 1.00 98.50 91 LEU A C 1
ATOM 731 O O . LEU A 1 91 ? 1.371 -1.746 1.774 1.00 98.50 91 LEU A O 1
ATOM 735 N N . MET A 1 92 ? 0.232 -3.464 2.630 1.00 98.50 92 MET A N 1
ATOM 736 C CA . MET A 1 92 ? 1.002 -3.502 3.886 1.00 98.50 92 MET A CA 1
ATOM 737 C C . MET A 1 92 ? 2.508 -3.672 3.646 1.00 98.50 92 MET A C 1
ATOM 739 O O . MET A 1 92 ? 3.340 -3.192 4.417 1.00 98.50 92 MET A O 1
ATOM 743 N N . ALA A 1 93 ? 2.875 -4.364 2.568 1.00 97.62 93 ALA A N 1
ATOM 744 C CA . ALA A 1 93 ? 4.263 -4.562 2.188 1.00 97.62 93 ALA A CA 1
ATOM 745 C C . ALA A 1 93 ? 4.939 -3.233 1.826 1.00 97.62 93 ALA A C 1
ATOM 747 O O . ALA A 1 93 ? 6.050 -2.973 2.277 1.00 97.62 93 ALA A O 1
ATOM 748 N N . ILE A 1 94 ? 4.255 -2.385 1.060 1.00 97.44 94 ILE A N 1
ATOM 749 C CA . ILE A 1 94 ? 4.806 -1.121 0.556 1.00 97.44 94 ILE A CA 1
ATOM 750 C C . ILE A 1 94 ? 4.572 0.060 1.505 1.00 97.44 94 ILE A C 1
ATOM 752 O O . ILE A 1 94 ? 5.276 1.060 1.401 1.00 97.44 94 ILE A O 1
ATOM 756 N N . GLU A 1 95 ? 3.624 -0.075 2.434 1.00 97.75 95 GLU A N 1
ATOM 757 C CA . GLU A 1 95 ? 3.306 0.923 3.457 1.00 97.75 95 GLU A CA 1
ATOM 758 C C . GLU A 1 95 ? 4.176 0.771 4.712 1.00 97.75 95 GLU A C 1
ATOM 760 O O . GLU A 1 95 ? 4.803 1.723 5.174 1.00 97.75 95 GLU A O 1
ATOM 765 N N . SER A 1 96 ? 4.249 -0.438 5.277 1.00 97.75 96 SER A N 1
ATOM 766 C CA . SER A 1 96 ? 4.838 -0.662 6.606 1.00 97.75 96 SER A CA 1
ATOM 767 C C . SER A 1 96 ? 5.986 -1.668 6.621 1.00 97.75 96 SER A C 1
ATOM 769 O O . SER A 1 96 ? 6.518 -1.972 7.692 1.00 97.75 96 SER A O 1
ATOM 771 N N . ASN A 1 97 ? 6.371 -2.233 5.470 1.00 96.75 97 ASN A N 1
ATOM 772 C CA . ASN A 1 97 ? 7.204 -3.440 5.409 1.00 96.75 97 ASN A CA 1
ATOM 773 C C . ASN A 1 97 ? 6.619 -4.575 6.278 1.00 96.75 97 ASN A C 1
ATOM 775 O O . ASN A 1 97 ? 7.357 -5.302 6.960 1.00 96.75 97 ASN A O 1
ATOM 779 N N . VAL A 1 98 ? 5.283 -4.677 6.297 1.00 98.19 98 VAL A N 1
ATOM 780 C CA . VAL A 1 98 ? 4.504 -5.621 7.115 1.00 98.19 98 VAL A CA 1
ATOM 781 C C . VAL A 1 98 ? 4.837 -5.515 8.616 1.00 98.19 98 VAL A C 1
ATOM 783 O O . VAL A 1 98 ? 4.876 -6.509 9.341 1.00 98.19 98 VAL A O 1
ATOM 786 N N . SER A 1 99 ? 5.156 -4.309 9.095 1.00 98.06 99 SER A N 1
ATOM 787 C CA . SER A 1 99 ? 5.478 -4.047 10.501 1.00 98.06 99 SER A CA 1
ATOM 788 C C . SER A 1 99 ? 4.255 -3.499 11.236 1.00 98.06 99 SER A C 1
ATOM 790 O O . SER A 1 99 ? 3.839 -2.379 10.938 1.00 98.06 99 SER A O 1
ATOM 792 N N . PRO A 1 100 ? 3.716 -4.200 12.251 1.00 97.69 100 PRO A N 1
ATOM 793 C CA . PRO A 1 100 ? 2.533 -3.729 12.969 1.00 97.69 100 PRO A CA 1
ATOM 794 C C . PRO A 1 100 ? 2.825 -2.544 13.885 1.00 97.69 100 PRO A C 1
ATOM 796 O O . PRO A 1 100 ? 1.899 -1.964 14.415 1.00 97.69 100 PRO A O 1
ATOM 799 N N . VAL A 1 101 ? 4.097 -2.187 14.090 1.00 97.44 101 VAL A N 1
ATOM 800 C CA . VAL A 1 101 ? 4.532 -1.038 14.904 1.00 97.44 101 VAL A CA 1
ATOM 801 C C . VAL A 1 101 ? 5.114 0.086 14.042 1.00 97.44 101 VAL A C 1
ATOM 803 O O . VAL A 1 101 ? 5.836 0.945 14.542 1.00 97.44 101 VAL A O 1
ATOM 806 N N . ALA A 1 102 ? 4.884 0.053 12.725 1.00 98.12 102 ALA A N 1
ATOM 807 C CA . ALA A 1 102 ? 5.372 1.099 11.835 1.00 98.12 102 ALA A CA 1
ATOM 808 C C . ALA A 1 102 ? 4.759 2.454 12.201 1.00 98.12 102 ALA A C 1
ATOM 810 O O . ALA A 1 102 ? 3.550 2.562 12.393 1.00 98.12 102 ALA A O 1
ATOM 811 N N . LEU A 1 103 ? 5.606 3.482 12.240 1.00 98.25 103 LEU A N 1
ATOM 812 C CA . LEU A 1 103 ? 5.225 4.878 12.404 1.00 98.25 103 LEU A CA 1
ATOM 813 C C . LEU A 1 103 ? 6.047 5.718 11.425 1.00 98.25 103 LEU A C 1
ATOM 815 O O . LEU A 1 103 ? 7.278 5.752 11.509 1.00 98.25 103 LEU A O 1
ATOM 819 N N . SER A 1 104 ? 5.386 6.383 10.482 1.00 97.19 104 SER A N 1
ATOM 820 C CA . SER A 1 104 ? 6.061 7.285 9.551 1.00 97.19 104 SER A CA 1
ATOM 821 C C . SER A 1 104 ? 6.376 8.632 10.200 1.00 97.19 104 SER A C 1
ATOM 823 O O . SER A 1 104 ? 5.766 9.039 11.188 1.00 97.19 104 SER A O 1
ATOM 825 N N . LYS A 1 105 ? 7.290 9.390 9.584 1.00 96.62 105 LYS A N 1
ATOM 826 C CA . LYS A 1 105 ? 7.604 10.767 10.004 1.00 96.62 105 LYS A CA 1
ATOM 827 C C . LYS A 1 105 ? 6.391 11.703 9.941 1.00 96.62 105 LYS A C 1
ATOM 829 O O . LYS A 1 105 ? 6.345 12.677 10.681 1.00 96.62 105 LYS A O 1
ATOM 834 N N . ALA A 1 106 ? 5.429 11.411 9.063 1.00 95.81 106 ALA A N 1
ATOM 835 C CA . ALA A 1 106 ? 4.183 12.163 8.938 1.00 95.81 106 ALA A CA 1
ATOM 836 C C . ALA A 1 106 ? 3.123 11.740 9.975 1.00 95.81 106 ALA A C 1
ATOM 838 O O . ALA A 1 106 ? 2.107 12.413 10.115 1.00 95.81 106 ALA A O 1
ATOM 839 N N . GLY A 1 107 ? 3.353 10.647 10.710 1.00 97.38 107 GLY A N 1
ATOM 840 C CA . GLY A 1 107 ? 2.458 10.153 11.755 1.00 97.38 107 GLY A CA 1
ATOM 841 C C . GLY A 1 107 ? 1.483 9.062 11.310 1.00 97.38 107 GLY A C 1
ATOM 842 O O . GLY A 1 107 ? 0.585 8.727 12.080 1.00 97.38 107 GLY A O 1
ATOM 843 N N . ALA A 1 108 ? 1.640 8.502 10.109 1.00 98.06 108 ALA A N 1
ATOM 844 C CA . ALA A 1 108 ? 0.907 7.310 9.679 1.00 98.06 108 ALA A CA 1
ATOM 845 C C . ALA A 1 108 ? 1.370 6.079 10.476 1.00 98.06 108 ALA A C 1
ATOM 847 O O . ALA A 1 108 ? 2.571 5.932 10.702 1.00 98.06 108 ALA A O 1
ATOM 848 N N . ALA A 1 109 ? 0.447 5.226 10.925 1.00 98.56 109 ALA A N 1
ATOM 849 C CA . ALA A 1 109 ? 0.760 4.134 11.851 1.00 98.56 109 ALA A CA 1
ATOM 850 C C . ALA A 1 109 ? 0.098 2.800 11.479 1.00 98.56 109 ALA A C 1
ATOM 852 O O . ALA A 1 109 ? -0.920 2.793 10.785 1.00 98.56 109 ALA A O 1
ATOM 853 N N . GLY A 1 110 ? 0.676 1.700 11.969 1.00 98.50 110 GLY A N 1
ATOM 854 C CA . GLY A 1 110 ? 0.154 0.342 11.780 1.00 98.50 110 GLY A CA 1
ATOM 855 C C . GLY A 1 110 ? 0.601 -0.322 10.481 1.00 98.50 110 GLY A C 1
ATOM 856 O O . GLY A 1 110 ? 1.382 0.254 9.709 1.00 98.50 110 GLY A O 1
ATOM 857 N N . LEU A 1 111 ? 0.086 -1.531 10.234 1.00 98.56 111 LEU A N 1
ATOM 858 C CA . LEU A 1 111 ? 0.328 -2.286 9.003 1.00 98.56 111 LEU A CA 1
ATOM 859 C C . LEU A 1 111 ? -0.149 -1.520 7.767 1.00 98.56 111 LEU A C 1
ATOM 861 O O . LEU A 1 111 ? 0.539 -1.535 6.742 1.00 98.56 111 LEU A O 1
ATOM 865 N N . TRP A 1 112 ? -1.294 -0.846 7.885 1.00 98.56 112 TRP A N 1
ATOM 866 C CA . TRP A 1 112 ? -1.970 -0.139 6.793 1.00 98.56 112 TRP A CA 1
ATOM 867 C C . TRP A 1 112 ? -1.605 1.349 6.693 1.00 98.56 112 TRP A C 1
ATOM 869 O O . TRP A 1 112 ? -2.108 2.035 5.804 1.00 98.56 112 TRP A O 1
ATOM 879 N N . GLN A 1 113 ? -0.736 1.847 7.584 1.00 98.50 113 GLN A N 1
ATOM 880 C CA . GLN A 1 113 ? -0.268 3.241 7.624 1.00 98.50 113 GLN A CA 1
ATOM 881 C C . GLN A 1 113 ? -1.407 4.272 7.591 1.00 98.50 113 GLN A C 1
ATOM 883 O O . GLN A 1 113 ? -1.423 5.215 6.799 1.00 98.50 113 GLN A O 1
ATOM 888 N N . PHE A 1 114 ? -2.359 4.155 8.515 1.00 98.19 114 PHE A N 1
ATOM 889 C CA . PHE A 1 114 ? -3.401 5.168 8.645 1.00 98.19 114 PHE A CA 1
ATOM 890 C C . PHE A 1 114 ? -2.881 6.450 9.304 1.00 98.19 114 PHE A C 1
ATOM 892 O O . PHE A 1 114 ? -2.287 6.439 10.389 1.00 98.19 114 PHE A O 1
ATOM 899 N N . MET A 1 115 ? -3.198 7.592 8.693 1.00 97.75 115 MET A N 1
ATOM 900 C CA . MET A 1 115 ? -3.104 8.897 9.353 1.00 97.75 115 MET A CA 1
ATOM 901 C C . MET A 1 115 ? -4.133 8.994 10.492 1.00 97.75 115 MET A C 1
ATOM 903 O O . MET A 1 115 ? -5.234 8.463 10.340 1.00 97.75 115 MET A O 1
ATOM 907 N N . PRO A 1 116 ? -3.854 9.709 11.603 1.00 98.00 116 PRO A N 1
ATOM 908 C CA . PRO A 1 116 ? -4.771 9.777 12.746 1.00 98.00 116 PRO A CA 1
ATOM 909 C C . PRO A 1 116 ? -6.184 10.252 12.382 1.00 98.00 116 PRO A C 1
ATOM 911 O O . PRO A 1 116 ? -7.167 9.726 12.892 1.00 98.00 116 PRO A O 1
ATOM 914 N N . ALA A 1 117 ? -6.296 11.244 11.493 1.00 97.25 117 ALA A N 1
ATOM 915 C CA . ALA A 1 117 ? -7.589 11.769 11.057 1.00 97.25 117 ALA A CA 1
ATOM 916 C C . ALA A 1 117 ? -8.374 10.739 10.230 1.00 97.25 117 ALA A C 1
ATOM 918 O O . ALA A 1 117 ? -9.555 10.520 10.481 1.00 97.25 117 ALA A O 1
ATOM 919 N N . THR A 1 118 ? -7.702 10.066 9.293 1.00 96.25 118 THR A N 1
ATOM 920 C CA . THR A 1 118 ? -8.308 9.016 8.467 1.00 96.25 118 THR A CA 1
ATOM 921 C C . THR A 1 118 ? -8.706 7.814 9.317 1.00 96.25 118 THR A C 1
ATOM 923 O O . THR A 1 118 ? -9.819 7.333 9.184 1.00 96.25 118 THR A O 1
ATOM 926 N N . ALA A 1 119 ? -7.860 7.373 10.249 1.00 97.81 119 ALA A N 1
ATOM 927 C CA . ALA A 1 119 ? -8.189 6.299 11.186 1.00 97.81 119 ALA A CA 1
ATOM 928 C C . ALA A 1 119 ? -9.521 6.562 11.912 1.00 97.81 119 ALA A C 1
ATOM 930 O O . ALA A 1 119 ? -10.402 5.705 11.918 1.00 97.81 119 ALA A O 1
ATOM 931 N N . LYS A 1 120 ? -9.700 7.781 12.437 1.00 98.25 120 LYS A N 1
ATOM 932 C CA . LYS A 1 120 ? -10.941 8.204 13.103 1.00 98.25 120 LYS A CA 1
ATOM 933 C C . LYS A 1 120 ? -12.144 8.234 12.162 1.00 98.25 120 LYS A C 1
ATOM 935 O O . LYS A 1 120 ? -13.227 7.829 12.569 1.00 98.25 120 LYS A O 1
ATOM 940 N N . GLU A 1 121 ? -11.969 8.684 10.916 1.00 97.44 121 GLU A N 1
ATOM 941 C CA . GLU A 1 121 ? -13.037 8.659 9.898 1.00 97.44 121 GLU A CA 1
ATOM 942 C C . GLU A 1 121 ? -13.556 7.231 9.663 1.00 97.44 121 GLU A C 1
ATOM 944 O O . GLU A 1 121 ? -14.753 7.037 9.467 1.00 97.44 121 GLU A O 1
ATOM 949 N N . TYR A 1 122 ? -12.671 6.234 9.735 1.00 97.62 122 TYR A N 1
ATOM 950 C CA . TYR A 1 122 ? -13.007 4.817 9.566 1.00 97.62 122 TYR A CA 1
ATOM 951 C C . TYR A 1 122 ? -13.236 4.075 10.892 1.00 97.62 122 TYR A C 1
ATOM 953 O O . TYR A 1 122 ? -13.194 2.848 10.928 1.00 97.62 122 TYR A O 1
ATOM 961 N N . GLY A 1 123 ? -13.533 4.808 11.969 1.00 97.69 123 GLY A N 1
ATOM 962 C CA . GLY A 1 123 ? -14.036 4.239 13.221 1.00 97.69 123 GLY A CA 1
ATOM 963 C C . GLY A 1 123 ? -12.976 3.723 14.194 1.00 97.69 123 GLY A C 1
ATOM 964 O O . GLY A 1 123 ? -13.344 3.079 15.171 1.00 97.69 123 GLY A O 1
ATOM 965 N N . LEU A 1 124 ? -11.690 4.007 13.963 1.00 98.44 124 LEU A N 1
ATOM 966 C CA . LEU A 1 124 ? -10.622 3.669 14.906 1.00 98.44 124 LEU A CA 1
ATOM 967 C C . LEU A 1 124 ? -10.513 4.712 16.021 1.00 98.44 124 LEU A C 1
ATOM 969 O O . LEU A 1 124 ? -10.493 5.924 15.770 1.00 98.44 124 LEU A O 1
ATOM 973 N N . GLU A 1 125 ? -10.349 4.246 17.255 1.00 98.44 125 GLU A N 1
ATOM 974 C CA . GLU A 1 125 ? -10.004 5.103 18.383 1.00 98.44 125 GLU A CA 1
ATOM 975 C C . GLU A 1 125 ? -8.518 5.496 18.327 1.00 98.44 125 GLU A C 1
ATOM 977 O O . GLU A 1 125 ? -7.623 4.651 18.312 1.00 98.44 125 GLU A O 1
ATOM 982 N N . VAL A 1 126 ? -8.249 6.807 18.291 1.00 98.12 126 VAL A N 1
ATOM 983 C CA . VAL A 1 126 ? -6.885 7.360 18.303 1.00 98.12 126 VAL A CA 1
ATOM 984 C C . VAL A 1 126 ? -6.819 8.561 19.248 1.00 98.12 126 VAL A C 1
ATOM 986 O O . VAL A 1 126 ? -7.279 9.666 18.926 1.00 98.12 126 VAL A O 1
ATOM 989 N N . ASN A 1 127 ? -6.244 8.356 20.426 1.00 96.44 127 ASN A N 1
ATOM 990 C CA . ASN A 1 127 ? -6.025 9.366 21.458 1.00 96.44 127 ASN A CA 1
ATOM 991 C C . ASN A 1 127 ? -4.717 9.092 22.229 1.00 96.44 127 ASN A C 1
ATOM 993 O O . ASN A 1 127 ? -3.909 8.265 21.825 1.00 96.44 127 ASN A O 1
ATOM 997 N N . ALA A 1 128 ? -4.473 9.834 23.313 1.00 95.25 128 ALA A N 1
ATOM 998 C CA . ALA A 1 128 ? -3.229 9.732 24.080 1.00 95.25 128 ALA A CA 1
ATOM 999 C C . ALA A 1 128 ? -3.045 8.386 24.812 1.00 95.25 128 ALA A C 1
ATOM 1001 O O . ALA A 1 128 ? -1.920 8.048 25.167 1.00 95.25 128 ALA A O 1
ATOM 1002 N N . ASN A 1 129 ? -4.128 7.639 25.041 1.00 96.06 129 ASN A N 1
ATOM 1003 C CA . ASN A 1 129 ? -4.127 6.387 25.800 1.00 96.06 129 ASN A CA 1
ATOM 1004 C C . ASN A 1 129 ? -4.297 5.155 24.902 1.00 96.06 129 ASN A C 1
ATOM 1006 O O . ASN A 1 129 ? -3.760 4.094 25.210 1.00 96.06 129 ASN A O 1
ATOM 1010 N N . VAL A 1 130 ? -5.061 5.287 23.814 1.00 97.50 130 VAL A N 1
ATOM 1011 C CA . VAL A 1 130 ? -5.417 4.195 22.902 1.00 97.50 130 VAL A CA 1
ATOM 1012 C C . VAL A 1 130 ? -5.144 4.622 21.465 1.00 97.50 130 VAL A C 1
ATOM 1014 O O . VAL A 1 130 ? -5.576 5.689 21.031 1.00 97.50 130 VAL A O 1
ATOM 1017 N N . ASP A 1 131 ? -4.448 3.766 20.719 1.00 98.38 131 ASP A N 1
ATOM 1018 C CA . ASP A 1 131 ? -4.220 3.939 19.286 1.00 98.38 131 ASP A CA 1
ATOM 1019 C C . ASP A 1 131 ? -4.491 2.625 18.546 1.00 98.38 131 ASP A C 1
ATOM 1021 O O . ASP A 1 131 ? -3.640 1.738 18.440 1.00 98.38 131 ASP A O 1
ATOM 1025 N N . GLU A 1 132 ? -5.717 2.492 18.043 1.00 98.75 132 GLU A N 1
ATOM 1026 C CA . GLU A 1 132 ? -6.201 1.276 17.384 1.00 98.75 132 GLU A CA 1
ATOM 1027 C C . GLU A 1 132 ? -5.630 1.074 15.984 1.00 98.75 132 GLU A C 1
ATOM 1029 O O . GLU A 1 132 ? -5.848 0.025 15.383 1.00 98.75 132 GLU A O 1
ATOM 1034 N N . ARG A 1 133 ? -4.819 2.016 15.488 1.00 98.69 133 ARG A N 1
ATOM 1035 C CA . ARG A 1 133 ? -4.014 1.793 14.281 1.00 98.69 133 ARG A CA 1
ATOM 1036 C C . ARG A 1 133 ? -2.989 0.679 14.476 1.00 98.69 133 ARG A C 1
ATOM 1038 O O . ARG A 1 133 ? -2.550 0.101 13.499 1.00 98.69 133 ARG A O 1
ATOM 1045 N N . TYR A 1 134 ? -2.630 0.351 15.718 1.00 98.50 134 TYR A N 1
ATOM 1046 C CA . TYR A 1 134 ? -1.760 -0.786 16.039 1.00 98.50 134 TYR A CA 1
ATOM 1047 C C . TYR A 1 134 ? -2.536 -2.085 16.334 1.00 98.50 134 TYR A C 1
ATOM 1049 O O . TYR A 1 134 ? -1.930 -3.114 16.640 1.00 98.50 134 TYR A O 1
ATOM 1057 N N . ASN A 1 135 ? -3.873 -2.061 16.269 1.00 98.56 135 ASN A N 1
ATOM 1058 C CA . ASN A 1 135 ? -4.702 -3.254 16.408 1.00 98.56 135 ASN A CA 1
ATOM 1059 C C . ASN A 1 135 ? -4.992 -3.845 15.024 1.00 98.56 135 ASN A C 1
ATOM 1061 O O . ASN A 1 135 ? -5.857 -3.338 14.317 1.00 98.56 135 ASN A O 1
ATOM 1065 N N . ILE A 1 136 ? -4.305 -4.943 14.693 1.00 98.56 136 ILE A N 1
ATOM 1066 C CA . ILE A 1 136 ? -4.309 -5.594 13.370 1.00 98.56 136 ILE A CA 1
ATOM 1067 C C . ILE A 1 136 ? -5.722 -5.829 12.826 1.00 98.56 136 ILE A C 1
ATOM 1069 O O . ILE A 1 136 ? -5.983 -5.531 11.662 1.00 98.56 136 ILE A O 1
ATOM 1073 N N . GLU A 1 137 ? -6.635 -6.360 13.639 1.00 98.62 137 GLU A N 1
ATOM 1074 C CA . GLU A 1 137 ? -7.998 -6.672 13.195 1.00 98.62 137 GLU A CA 1
ATOM 1075 C C . GLU A 1 137 ? -8.768 -5.387 12.878 1.00 98.62 137 GLU A C 1
ATOM 1077 O O . GLU A 1 137 ? -9.306 -5.241 11.779 1.00 98.62 137 GLU A O 1
ATOM 1082 N N . LYS A 1 138 ? -8.737 -4.410 13.795 1.00 98.75 138 LYS A N 1
ATOM 1083 C CA . LYS A 1 138 ? -9.449 -3.137 13.630 1.00 98.75 138 LYS A CA 1
ATOM 1084 C C . LYS A 1 138 ? -8.900 -2.317 12.466 1.00 98.75 138 LYS A C 1
ATOM 1086 O O . LYS A 1 138 ? -9.681 -1.855 11.634 1.00 98.75 138 LYS A O 1
ATOM 1091 N N . GLU A 1 139 ? -7.577 -2.166 12.357 1.00 98.62 139 GLU A N 1
ATOM 1092 C CA . GLU A 1 139 ? -6.977 -1.435 11.234 1.00 98.62 139 GLU A CA 1
ATOM 1093 C C . GLU A 1 139 ? -7.264 -2.117 9.890 1.00 98.62 139 GLU A C 1
ATOM 1095 O O . GLU A 1 139 ? -7.475 -1.436 8.889 1.00 98.62 139 GLU A O 1
ATOM 1100 N N . THR A 1 140 ? -7.368 -3.449 9.866 1.00 98.81 140 THR A N 1
ATOM 1101 C CA . THR A 1 140 ? -7.711 -4.198 8.651 1.00 98.81 140 THR A CA 1
ATOM 1102 C C . THR A 1 140 ? -9.175 -4.022 8.264 1.00 98.81 140 THR A C 1
ATOM 1104 O O . THR A 1 140 ? -9.475 -3.850 7.082 1.00 98.81 140 THR A O 1
ATOM 1107 N N . GLU A 1 141 ? -10.101 -4.009 9.224 1.00 98.75 141 GLU A N 1
ATOM 1108 C CA . GLU A 1 141 ? -11.503 -3.688 8.942 1.00 98.75 141 GLU A CA 1
ATOM 1109 C C . GLU A 1 141 ? -11.668 -2.260 8.404 1.00 98.75 141 GLU A C 1
ATOM 1111 O O . GLU A 1 141 ? -12.382 -2.053 7.416 1.00 98.75 141 GLU A O 1
ATOM 1116 N N . ALA A 1 142 ? -10.953 -1.294 8.989 1.00 98.69 142 ALA A N 1
ATOM 1117 C CA . ALA A 1 142 ? -10.913 0.084 8.506 1.00 98.69 142 ALA A CA 1
ATOM 1118 C C . ALA A 1 142 ? -10.322 0.177 7.085 1.00 98.69 142 ALA A C 1
ATOM 1120 O O . ALA A 1 142 ? -10.889 0.852 6.221 1.00 98.69 142 ALA A O 1
ATOM 1121 N N . ALA A 1 143 ? -9.232 -0.546 6.804 1.00 98.69 143 ALA A N 1
ATOM 1122 C CA . ALA A 1 143 ? -8.638 -0.632 5.469 1.00 98.69 143 ALA A CA 1
ATOM 1123 C C . ALA A 1 143 ? -9.612 -1.226 4.447 1.00 98.69 143 ALA A C 1
ATOM 1125 O O . ALA A 1 143 ? -9.772 -0.669 3.361 1.00 98.69 143 ALA A O 1
ATOM 1126 N N . CYS A 1 144 ? -10.335 -2.292 4.800 1.00 98.81 144 CYS A N 1
ATOM 1127 C CA . CYS A 1 144 ? -11.367 -2.861 3.934 1.00 98.81 144 CYS A CA 1
ATOM 1128 C C . CYS A 1 144 ? -12.443 -1.828 3.587 1.00 98.81 144 CYS A C 1
ATOM 1130 O O . CYS A 1 144 ? -12.791 -1.668 2.417 1.00 98.81 144 CYS A O 1
ATOM 1132 N N . ALA A 1 145 ? -12.947 -1.098 4.586 1.00 98.56 145 ALA A N 1
ATOM 1133 C CA . ALA A 1 145 ? -13.953 -0.062 4.375 1.00 98.56 145 ALA A CA 1
ATOM 1134 C C . ALA A 1 145 ? -13.439 1.063 3.458 1.00 98.56 145 ALA A C 1
ATOM 1136 O O . ALA A 1 145 ? -14.151 1.486 2.543 1.00 98.56 145 ALA A O 1
ATOM 1137 N N . TYR A 1 146 ? -12.189 1.501 3.644 1.00 98.19 146 TYR A N 1
ATOM 1138 C CA . TYR A 1 146 ? -11.540 2.477 2.765 1.00 98.19 146 TYR A CA 1
ATOM 1139 C C . TYR A 1 146 ? -11.462 1.974 1.318 1.00 98.19 146 TYR A C 1
ATOM 1141 O O . TYR A 1 146 ? -11.877 2.670 0.385 1.00 98.19 146 TYR A O 1
ATOM 1149 N N . LEU A 1 147 ? -10.944 0.757 1.127 1.00 98.56 147 LEU A N 1
ATOM 1150 C CA . LEU A 1 147 ? -10.720 0.158 -0.189 1.00 98.56 147 LEU A CA 1
ATOM 1151 C C . LEU A 1 147 ? -12.034 -0.057 -0.942 1.00 98.56 147 LEU A C 1
ATOM 1153 O O . LEU A 1 147 ? -12.117 0.265 -2.125 1.00 98.56 147 LEU A O 1
ATOM 1157 N N . LEU A 1 148 ? -13.079 -0.530 -0.260 1.00 98.50 148 LEU A N 1
ATOM 1158 C CA . LEU A 1 148 ? -14.402 -0.723 -0.855 1.00 98.50 148 LEU A CA 1
ATOM 1159 C C . LEU A 1 148 ? -15.066 0.608 -1.227 1.00 98.50 148 LEU A C 1
ATOM 1161 O O . LEU A 1 148 ? -15.651 0.708 -2.304 1.00 98.50 148 LEU A O 1
ATOM 1165 N N . LYS A 1 149 ? -14.926 1.655 -0.399 1.00 97.75 149 LYS A N 1
ATOM 1166 C CA . LYS A 1 149 ? -15.407 3.010 -0.730 1.00 97.75 149 LYS A CA 1
ATOM 1167 C C . LYS A 1 149 ? -14.718 3.550 -1.985 1.00 97.75 149 LYS A C 1
ATOM 1169 O O . LYS A 1 149 ? -15.380 4.108 -2.858 1.00 97.75 149 LYS A O 1
ATOM 1174 N N . ALA A 1 150 ? -13.404 3.358 -2.104 1.00 97.88 150 ALA A N 1
ATOM 1175 C CA . ALA A 1 150 ? -12.659 3.734 -3.303 1.00 97.88 150 ALA A CA 1
ATOM 1176 C C . ALA A 1 150 ? -13.072 2.886 -4.521 1.00 97.88 150 ALA A C 1
ATOM 1178 O O . ALA A 1 150 ? -13.251 3.422 -5.615 1.00 97.88 150 ALA A O 1
ATOM 1179 N N . TYR A 1 151 ? -13.272 1.577 -4.349 1.00 98.31 151 TYR A N 1
ATOM 1180 C CA . TYR A 1 151 ? -13.676 0.689 -5.439 1.00 98.31 151 TYR A CA 1
ATOM 1181 C C . TYR A 1 151 ? -15.082 0.999 -5.956 1.00 98.31 151 TYR A C 1
ATOM 1183 O O . TYR A 1 151 ? -15.293 0.998 -7.166 1.00 98.31 151 TYR A O 1
ATOM 1191 N N . ALA A 1 152 ? -16.016 1.362 -5.074 1.00 98.00 152 ALA A N 1
ATOM 1192 C CA . ALA A 1 152 ? -17.348 1.825 -5.458 1.00 98.00 152 ALA A CA 1
ATOM 1193 C C . ALA A 1 152 ? -17.312 3.081 -6.348 1.00 98.00 152 ALA A C 1
ATOM 1195 O O . ALA A 1 152 ? -18.256 3.326 -7.092 1.00 98.00 152 ALA A O 1
ATOM 1196 N N . LYS A 1 153 ? -16.231 3.868 -6.279 1.00 96.31 153 LYS A N 1
ATOM 1197 C CA . LYS A 1 153 ? -16.016 5.044 -7.127 1.00 96.31 153 LYS A CA 1
ATOM 1198 C C . LYS A 1 153 ? -15.304 4.710 -8.438 1.00 96.31 153 LYS A C 1
ATOM 1200 O O . LYS A 1 153 ? -15.686 5.225 -9.484 1.00 96.31 153 LYS A O 1
ATOM 1205 N N . TYR A 1 154 ? -14.223 3.933 -8.374 1.00 96.94 154 TYR A N 1
ATOM 1206 C CA . TYR A 1 154 ? -13.319 3.749 -9.516 1.00 96.94 154 TYR A CA 1
ATOM 1207 C C . TYR A 1 154 ? -13.581 2.484 -10.328 1.00 96.94 154 TYR A C 1
ATOM 1209 O O . TYR A 1 154 ? -13.230 2.450 -11.503 1.00 96.94 154 TYR A O 1
ATOM 1217 N N . HIS A 1 155 ? -14.154 1.447 -9.713 1.00 96.75 155 HIS A N 1
ATOM 1218 C CA . HIS A 1 155 ? -14.345 0.120 -10.309 1.00 96.75 155 HIS A CA 1
ATOM 1219 C C . HIS A 1 155 ? -13.063 -0.496 -10.907 1.00 96.75 155 HIS A C 1
ATOM 1221 O O . HIS A 1 155 ? -13.122 -1.345 -11.794 1.00 96.75 155 HIS A O 1
ATOM 1227 N N . ASP A 1 156 ? -11.896 -0.081 -10.408 1.00 97.31 156 ASP A N 1
ATOM 1228 C CA . ASP A 1 156 ? -10.580 -0.501 -10.885 1.00 97.31 156 ASP A CA 1
ATOM 1229 C C . ASP A 1 156 ? -9.601 -0.584 -9.710 1.00 97.31 156 ASP A C 1
ATOM 1231 O O . ASP A 1 156 ? -9.280 0.429 -9.084 1.00 97.31 156 ASP A O 1
ATOM 1235 N N . TRP A 1 157 ? -9.132 -1.791 -9.388 1.00 97.62 157 TRP A N 1
ATOM 1236 C CA . TRP A 1 157 ? -8.333 -2.023 -8.181 1.00 97.62 157 TRP A CA 1
ATOM 1237 C C . TRP A 1 157 ? -6.963 -1.354 -8.235 1.00 97.62 157 TRP A C 1
ATOM 1239 O O . TRP A 1 157 ? -6.460 -0.907 -7.204 1.00 97.62 157 TRP A O 1
ATOM 1249 N N . MET A 1 158 ? -6.379 -1.212 -9.426 1.00 96.69 158 MET A N 1
ATOM 1250 C CA . MET A 1 158 ? -5.117 -0.489 -9.568 1.00 96.69 158 MET A CA 1
ATOM 1251 C C . MET A 1 158 ? -5.293 1.015 -9.315 1.00 96.69 158 MET A C 1
ATOM 1253 O O . MET A 1 158 ? -4.477 1.644 -8.640 1.00 96.69 158 MET A O 1
ATOM 1257 N N . THR A 1 159 ? -6.404 1.594 -9.774 1.00 97.62 159 THR A N 1
ATOM 1258 C CA . THR A 1 159 ? -6.773 2.981 -9.458 1.00 97.62 159 THR A CA 1
ATOM 1259 C C . THR A 1 159 ? -7.092 3.165 -7.973 1.00 97.62 159 THR A C 1
ATOM 1261 O O . THR A 1 159 ? -6.693 4.175 -7.389 1.00 97.62 159 THR A O 1
ATOM 1264 N N . VAL A 1 160 ? -7.728 2.177 -7.332 1.00 98.06 160 VAL A N 1
ATOM 1265 C CA . VAL A 1 160 ? -7.921 2.157 -5.873 1.00 98.06 160 VAL A CA 1
ATOM 1266 C C . VAL A 1 160 ? -6.578 2.198 -5.146 1.00 98.06 160 VAL A C 1
ATOM 1268 O O . VAL A 1 160 ? -6.393 3.072 -4.298 1.00 98.06 160 VAL A O 1
ATOM 1271 N N . ALA A 1 161 ? -5.620 1.342 -5.515 1.00 97.25 161 ALA A N 1
ATOM 1272 C CA . ALA A 1 161 ? -4.282 1.336 -4.922 1.00 97.25 161 ALA A CA 1
ATOM 1273 C C . ALA A 1 161 ? -3.561 2.683 -5.110 1.00 97.25 161 ALA A C 1
ATOM 1275 O O . ALA A 1 161 ? -3.029 3.239 -4.154 1.00 97.25 161 ALA A O 1
ATOM 1276 N N . ALA A 1 162 ? -3.613 3.278 -6.307 1.00 97.19 162 ALA A N 1
ATOM 1277 C CA . ALA A 1 162 ? -3.054 4.613 -6.540 1.00 97.19 162 ALA A CA 1
ATOM 1278 C C . ALA A 1 162 ? -3.710 5.689 -5.651 1.00 97.19 162 ALA A C 1
ATOM 1280 O O . ALA A 1 162 ? -3.034 6.587 -5.145 1.00 97.19 162 ALA A O 1
ATOM 1281 N N . SER A 1 163 ? -5.027 5.596 -5.441 1.00 96.69 163 SER A N 1
ATOM 1282 C CA . SER A 1 163 ? -5.772 6.528 -4.588 1.00 96.69 163 SER A CA 1
ATOM 1283 C C . SER A 1 163 ? -5.476 6.366 -3.100 1.00 96.69 163 SER A C 1
ATOM 1285 O O . SER A 1 163 ? -5.604 7.344 -2.368 1.00 96.69 163 SER A O 1
ATOM 1287 N N . TYR A 1 164 ? -5.037 5.179 -2.673 1.00 96.62 164 TYR A N 1
ATOM 1288 C CA . TYR A 1 164 ? -4.609 4.918 -1.301 1.00 96.62 164 TYR A CA 1
ATOM 1289 C C . TYR A 1 164 ? -3.407 5.800 -0.932 1.00 96.62 164 TYR A C 1
ATOM 1291 O O . TYR A 1 164 ? -3.419 6.469 0.097 1.00 96.62 164 TYR A O 1
ATOM 1299 N N . ASN A 1 165 ? -2.428 5.904 -1.839 1.00 95.25 165 ASN A N 1
ATOM 1300 C CA . ASN A 1 165 ? -1.245 6.750 -1.671 1.00 95.25 165 ASN A CA 1
ATOM 1301 C C . ASN A 1 165 ? -1.518 8.249 -1.893 1.00 95.25 165 ASN A C 1
ATOM 1303 O O . ASN A 1 165 ? -1.118 9.084 -1.087 1.00 95.25 165 ASN A O 1
ATOM 1307 N N . ALA A 1 166 ? -2.176 8.613 -2.998 1.00 92.88 166 ALA A N 1
ATOM 1308 C CA . ALA A 1 166 ? -2.337 10.019 -3.397 1.00 92.88 166 ALA A CA 1
ATOM 1309 C C . ALA A 1 166 ? -3.593 10.707 -2.840 1.00 92.88 166 ALA A C 1
ATOM 1311 O O . ALA A 1 166 ? -3.816 11.897 -3.085 1.00 92.88 166 ALA A O 1
ATOM 1312 N N . GLY A 1 167 ? -4.455 9.953 -2.162 1.00 93.25 167 GLY A N 1
ATOM 1313 C CA . GLY A 1 167 ? -5.811 10.362 -1.834 1.00 93.25 167 GLY A CA 1
ATOM 1314 C C . GLY A 1 167 ? -6.759 10.324 -3.042 1.00 93.25 167 GLY A C 1
ATOM 1315 O O . GLY A 1 167 ? -6.410 10.646 -4.184 1.00 93.25 167 GLY A O 1
ATOM 1316 N N . GLN A 1 168 ? -8.026 9.997 -2.774 1.00 93.38 168 GLN A N 1
ATOM 1317 C CA . GLN A 1 168 ? -9.066 9.891 -3.805 1.00 93.38 168 GLN A CA 1
ATOM 1318 C C . GLN A 1 168 ? -9.287 11.211 -4.563 1.00 93.38 168 GLN A C 1
ATOM 1320 O O . GLN A 1 168 ? -9.454 11.212 -5.783 1.00 93.38 168 GLN A O 1
ATOM 1325 N N . GLY A 1 169 ? -9.246 12.364 -3.888 1.00 93.56 169 GLY A N 1
ATOM 1326 C CA . GLY A 1 169 ? -9.396 13.667 -4.552 1.00 93.56 169 GLY A CA 1
ATOM 1327 C C . GLY A 1 169 ? -8.296 13.938 -5.587 1.00 93.56 169 GLY A C 1
ATOM 1328 O O . GLY A 1 169 ? -8.585 14.375 -6.705 1.00 93.56 169 GLY A O 1
ATOM 1329 N N . GLY A 1 170 ? -7.046 13.601 -5.251 1.00 92.81 170 GLY A N 1
ATOM 1330 C CA . GLY A 1 170 ? -5.885 13.813 -6.115 1.00 92.81 170 GLY A CA 1
ATOM 1331 C C . GLY A 1 170 ? -5.892 12.936 -7.368 1.00 92.81 170 GLY A C 1
ATOM 1332 O O . GLY A 1 170 ? -5.540 13.421 -8.449 1.00 92.81 170 GLY A O 1
ATOM 1333 N N . VAL A 1 171 ? -6.328 11.678 -7.240 1.00 95.81 171 VAL A N 1
ATOM 1334 C CA . VAL A 1 171 ? -6.500 10.762 -8.380 1.00 95.81 171 VAL A CA 1
ATOM 1335 C C . VAL A 1 171 ? -7.694 11.174 -9.239 1.00 95.81 171 VAL A C 1
ATOM 1337 O O . VAL A 1 171 ? -7.544 11.304 -10.451 1.00 95.81 171 VAL A O 1
ATOM 1340 N N . SER A 1 172 ? -8.846 11.475 -8.627 1.00 96.19 172 SER A N 1
ATOM 1341 C CA . SER A 1 172 ? -10.068 11.864 -9.360 1.00 96.19 172 SER A CA 1
ATOM 1342 C C . SER A 1 172 ? -9.849 13.113 -10.212 1.00 96.19 172 SER A C 1
ATOM 1344 O O . SER A 1 172 ? -10.150 13.112 -11.400 1.00 96.19 172 SER A O 1
ATOM 1346 N N . THR A 1 173 ? -9.212 14.138 -9.638 1.00 96.06 173 THR A N 1
ATOM 1347 C CA . THR A 1 173 ? -8.890 15.378 -10.361 1.00 96.06 173 THR A CA 1
ATOM 1348 C C . THR A 1 173 ? -8.042 15.107 -11.611 1.00 96.06 173 THR A C 1
ATOM 1350 O O . THR A 1 173 ? -8.197 15.777 -12.628 1.00 96.06 173 THR A O 1
ATOM 1353 N N . ARG A 1 174 ? -7.115 14.140 -11.559 1.00 96.44 174 ARG A N 1
ATOM 1354 C CA . ARG A 1 174 ? -6.247 13.802 -12.701 1.00 96.44 174 ARG A CA 1
ATOM 1355 C C . ARG A 1 174 ? -6.957 12.936 -13.733 1.00 96.44 174 ARG A C 1
ATOM 1357 O O . ARG A 1 174 ? -6.764 13.182 -14.917 1.00 96.44 174 ARG A O 1
ATOM 1364 N N . ILE A 1 175 ? -7.788 11.993 -13.290 1.00 96.69 175 ILE A N 1
ATOM 1365 C CA . ILE A 1 175 ? -8.717 11.232 -14.141 1.00 96.69 175 ILE A CA 1
ATOM 1366 C C . ILE A 1 175 ? -9.553 12.182 -14.995 1.00 96.69 175 ILE A C 1
ATOM 1368 O O . ILE A 1 175 ? -9.555 12.066 -16.220 1.00 96.69 175 ILE A O 1
ATOM 1372 N N . GLU A 1 176 ? -10.174 13.171 -14.356 1.00 96.56 176 GLU A N 1
ATOM 1373 C CA . GLU A 1 176 ? -11.018 14.160 -15.024 1.00 96.56 176 GLU A CA 1
ATOM 1374 C C . GLU A 1 176 ? -10.210 15.029 -15.994 1.00 96.56 176 GLU A C 1
ATOM 1376 O O . GLU A 1 176 ? -10.563 15.127 -17.166 1.00 96.56 176 GLU A O 1
ATOM 1381 N N . LYS A 1 177 ? -9.089 15.610 -15.540 1.00 97.31 177 LYS A N 1
ATOM 1382 C CA . LYS A 1 177 ? -8.267 16.522 -16.357 1.00 97.31 177 LYS A CA 1
ATOM 1383 C C . LYS A 1 177 ? -7.569 15.854 -17.540 1.00 97.31 177 LYS A C 1
ATOM 1385 O O . LYS A 1 177 ? -7.306 16.522 -18.531 1.00 97.31 177 LYS A O 1
ATOM 1390 N N . GLN A 1 178 ? -7.196 14.582 -17.415 1.00 97.50 178 GLN A N 1
ATOM 1391 C CA . GLN A 1 178 ? -6.451 13.854 -18.450 1.00 97.50 178 GLN A CA 1
ATOM 1392 C C . GLN A 1 178 ? -7.353 12.943 -19.289 1.00 97.50 178 GLN A C 1
ATOM 1394 O O . GLN A 1 178 ? -6.859 12.257 -20.182 1.00 97.50 178 GLN A O 1
ATOM 1399 N N . HIS A 1 179 ? -8.660 12.928 -19.004 1.00 96.50 179 HIS A N 1
ATOM 1400 C CA . HIS A 1 179 ? -9.656 12.104 -19.689 1.00 96.50 179 HIS A CA 1
ATOM 1401 C C . HIS A 1 179 ? -9.280 10.613 -19.732 1.00 96.50 179 HIS A C 1
ATOM 1403 O O . HIS A 1 179 ? -9.475 9.927 -20.735 1.00 96.50 179 HIS A O 1
ATOM 1409 N N . GLN A 1 180 ? -8.732 10.104 -18.627 1.00 95.81 180 GLN A N 1
ATOM 1410 C CA . GLN A 1 180 ? -8.337 8.702 -18.476 1.00 95.81 180 GLN A CA 1
ATOM 1411 C C . GLN A 1 180 ? -9.269 7.974 -17.519 1.00 95.81 180 GLN A C 1
ATOM 1413 O O . GLN A 1 180 ? -9.859 8.583 -16.639 1.00 95.81 180 GLN A O 1
ATOM 1418 N N . ARG A 1 181 ? -9.374 6.649 -17.656 1.00 89.44 181 ARG A N 1
ATOM 1419 C CA . ARG A 1 181 ? -10.185 5.810 -16.753 1.00 89.44 181 ARG A CA 1
ATOM 1420 C C . ARG A 1 181 ? -9.370 5.057 -15.706 1.00 89.44 181 ARG A C 1
ATOM 1422 O O . ARG A 1 181 ? -9.907 4.720 -14.663 1.00 89.44 181 ARG A O 1
ATOM 1429 N N . SER A 1 182 ? -8.095 4.794 -15.988 1.00 93.50 182 SER A N 1
ATOM 1430 C CA . SER A 1 182 ? -7.206 4.029 -15.111 1.00 93.50 182 SER A CA 1
ATOM 1431 C C . SER A 1 182 ? -6.002 4.864 -14.708 1.00 93.50 182 SER A C 1
ATOM 1433 O O . SER A 1 182 ? -5.414 5.561 -15.541 1.00 93.50 182 SER A O 1
ATOM 1435 N N . ALA A 1 183 ? -5.596 4.734 -13.445 1.00 95.00 183 ALA A N 1
ATOM 1436 C CA . ALA A 1 183 ? -4.397 5.366 -12.914 1.00 95.00 183 ALA A CA 1
ATOM 1437 C C . ALA A 1 183 ? -3.110 4.970 -13.657 1.00 95.00 183 ALA A C 1
ATOM 1439 O O . ALA A 1 183 ? -2.183 5.776 -13.724 1.00 95.00 183 ALA A O 1
ATOM 1440 N N . LEU A 1 184 ? -3.063 3.789 -14.285 1.00 95.19 184 LEU A N 1
ATOM 1441 C CA . LEU A 1 184 ? -1.910 3.352 -15.084 1.00 95.19 184 LEU A CA 1
ATOM 1442 C C . LEU A 1 184 ? -1.622 4.278 -16.275 1.00 95.19 184 LEU A C 1
ATOM 1444 O O . LEU A 1 184 ? -0.469 4.408 -16.682 1.00 95.19 184 LEU A O 1
ATOM 1448 N N . ASN A 1 185 ? -2.652 4.949 -16.797 1.00 95.00 185 ASN A N 1
ATOM 1449 C CA . ASN A 1 185 ? -2.542 5.866 -17.931 1.00 95.00 185 ASN A CA 1
ATOM 1450 C C . ASN A 1 185 ? -2.391 7.334 -17.514 1.00 95.00 185 ASN A C 1
ATOM 1452 O O . ASN A 1 185 ? -2.328 8.203 -18.380 1.00 95.00 185 ASN A O 1
ATOM 1456 N N . LEU A 1 186 ? -2.370 7.625 -16.213 1.00 94.50 186 LEU A N 1
ATOM 1457 C CA . LEU A 1 186 ? -2.258 8.988 -15.717 1.00 94.50 186 LEU A CA 1
ATOM 1458 C C . LEU A 1 186 ? -0.804 9.432 -15.613 1.00 94.50 186 LEU A C 1
ATOM 1460 O O . LEU A 1 186 ? 0.060 8.719 -15.100 1.00 94.50 186 LEU A O 1
ATOM 1464 N N . TRP A 1 187 ? -0.578 10.693 -15.959 1.00 93.69 187 TRP A N 1
ATOM 1465 C CA . TRP A 1 187 ? 0.565 11.450 -15.480 1.00 93.69 187 TRP A CA 1
ATOM 1466 C C . TRP A 1 187 ? 0.368 11.778 -13.994 1.00 93.69 187 TRP A C 1
ATOM 1468 O O . TRP A 1 187 ? -0.346 12.720 -13.623 1.00 93.69 187 TRP A O 1
ATOM 1478 N N . LEU A 1 188 ? 0.961 10.948 -13.138 1.00 93.19 188 LEU A N 1
ATOM 1479 C CA . LEU A 1 188 ? 0.923 11.052 -11.679 1.00 93.19 188 LEU A CA 1
ATOM 1480 C C . LEU A 1 188 ? 2.256 11.586 -11.136 1.00 93.19 188 LEU A C 1
ATOM 1482 O O . LEU A 1 188 ? 3.286 11.421 -11.791 1.00 93.19 188 LEU A O 1
ATOM 1486 N N . PRO A 1 189 ? 2.266 12.178 -9.925 1.00 94.06 189 PRO A N 1
ATOM 1487 C CA . PRO A 1 189 ? 3.507 12.393 -9.188 1.00 94.06 189 PRO A CA 1
ATOM 1488 C C . PRO A 1 189 ? 4.325 11.102 -9.112 1.00 94.06 189 PRO A C 1
ATOM 1490 O O . PRO A 1 189 ? 3.751 10.012 -9.035 1.00 94.06 189 PRO A O 1
ATOM 1493 N N . GLU A 1 190 ? 5.654 11.225 -9.118 1.00 94.06 190 GLU A N 1
ATOM 1494 C CA . GLU A 1 190 ? 6.556 10.071 -9.186 1.00 94.06 190 GLU A CA 1
ATOM 1495 C C . GLU A 1 190 ? 6.255 9.041 -8.091 1.00 94.06 190 GLU A C 1
ATOM 1497 O O . GLU A 1 190 ? 6.172 7.852 -8.378 1.00 94.06 190 GLU A O 1
ATOM 1502 N N . GLU A 1 191 ? 6.015 9.485 -6.858 1.00 93.38 191 GLU A N 1
ATOM 1503 C CA . GLU A 1 191 ? 5.724 8.592 -5.736 1.00 93.38 191 GLU A CA 1
ATOM 1504 C C . GLU A 1 191 ? 4.495 7.705 -5.986 1.00 93.38 191 GLU A C 1
ATOM 1506 O O . GLU A 1 191 ? 4.599 6.480 -5.929 1.00 93.38 191 GLU A O 1
ATOM 1511 N N . THR A 1 192 ? 3.365 8.292 -6.378 1.00 93.56 192 THR A N 1
ATOM 1512 C CA . THR A 1 192 ? 2.130 7.552 -6.692 1.00 93.56 192 THR A CA 1
ATOM 1513 C C . THR A 1 192 ? 2.268 6.711 -7.957 1.00 93.56 192 THR A C 1
ATOM 1515 O O . THR A 1 192 ? 1.755 5.596 -8.041 1.00 93.56 192 THR A O 1
ATOM 1518 N N . SER A 1 193 ? 2.988 7.232 -8.951 1.00 94.19 193 SER A N 1
ATOM 1519 C CA . SER A 1 193 ? 3.301 6.515 -10.183 1.00 94.19 193 SER A CA 1
ATOM 1520 C C . SER A 1 193 ? 4.061 5.220 -9.889 1.00 94.19 193 SER A C 1
ATOM 1522 O O . SER A 1 193 ? 3.725 4.182 -10.460 1.00 94.19 193 SER A O 1
ATOM 1524 N N . ARG A 1 194 ? 5.038 5.273 -8.978 1.00 96.88 194 ARG A N 1
ATOM 1525 C CA . ARG A 1 194 ? 5.821 4.121 -8.517 1.00 96.88 194 ARG A CA 1
ATOM 1526 C C . ARG A 1 194 ? 5.025 3.207 -7.595 1.00 96.88 194 ARG A C 1
ATOM 1528 O O . ARG A 1 194 ? 5.197 1.997 -7.667 1.00 96.88 194 ARG A O 1
ATOM 1535 N N . TYR A 1 195 ? 4.141 3.760 -6.767 1.00 97.56 195 TYR A N 1
ATOM 1536 C CA . TYR A 1 195 ? 3.327 3.014 -5.804 1.00 97.56 195 TYR A CA 1
ATOM 1537 C C . TYR A 1 195 ? 2.584 1.829 -6.443 1.00 97.56 195 TYR A C 1
ATOM 1539 O O . TYR A 1 195 ? 2.645 0.712 -5.934 1.00 97.56 195 TYR A O 1
ATOM 1547 N N . MET A 1 196 ? 1.978 2.041 -7.617 1.00 97.25 196 MET A N 1
ATOM 1548 C CA . MET A 1 196 ? 1.307 0.980 -8.383 1.00 97.25 196 MET A CA 1
ATOM 1549 C C . MET A 1 196 ? 2.248 -0.163 -8.795 1.00 97.25 196 MET A C 1
ATOM 1551 O O . MET A 1 196 ? 1.860 -1.322 -8.779 1.00 97.25 196 MET A O 1
ATOM 1555 N N . PHE A 1 197 ? 3.500 0.130 -9.140 1.00 97.94 197 PHE A N 1
ATOM 1556 C CA . PHE A 1 197 ? 4.465 -0.900 -9.543 1.00 97.94 197 PHE A CA 1
ATOM 1557 C C . PHE A 1 197 ? 5.156 -1.547 -8.342 1.00 97.94 197 PHE A C 1
ATOM 1559 O O . PHE A 1 197 ? 5.529 -2.717 -8.406 1.00 97.94 197 PHE A O 1
ATOM 1566 N N . ARG A 1 198 ? 5.248 -0.836 -7.212 1.00 98.00 198 ARG A N 1
ATOM 1567 C CA . ARG A 1 198 ? 5.693 -1.401 -5.933 1.00 98.00 198 ARG A CA 1
ATOM 1568 C C . ARG A 1 198 ? 4.750 -2.484 -5.444 1.00 98.00 198 ARG A C 1
ATOM 1570 O O . ARG A 1 198 ? 5.228 -3.535 -5.035 1.00 98.00 198 ARG A O 1
ATOM 1577 N N . ILE A 1 199 ? 3.434 -2.265 -5.512 1.00 98.00 199 ILE A N 1
ATOM 1578 C CA . ILE A 1 199 ? 2.472 -3.292 -5.089 1.00 98.00 199 ILE A CA 1
ATOM 1579 C C . ILE A 1 199 ? 2.520 -4.525 -6.002 1.00 98.00 199 ILE A C 1
ATOM 1581 O O . ILE A 1 199 ? 2.520 -5.649 -5.503 1.00 98.00 199 ILE A O 1
ATOM 1585 N N . LEU A 1 200 ? 2.649 -4.334 -7.320 1.00 98.06 200 LEU A N 1
ATOM 1586 C CA . LEU A 1 200 ? 2.824 -5.443 -8.266 1.00 98.06 200 LEU A CA 1
ATOM 1587 C C . LEU A 1 200 ? 4.122 -6.212 -8.007 1.00 98.06 200 LEU A C 1
ATOM 1589 O O . LEU A 1 200 ? 4.130 -7.439 -8.006 1.00 98.06 200 LEU A O 1
ATOM 1593 N N . THR A 1 201 ? 5.213 -5.497 -7.741 1.00 97.25 201 THR A N 1
ATOM 1594 C CA . THR A 1 201 ? 6.504 -6.111 -7.415 1.00 97.25 201 THR A CA 1
ATOM 1595 C C . THR A 1 201 ? 6.445 -6.870 -6.095 1.00 97.25 201 THR A C 1
ATOM 1597 O O . THR A 1 201 ? 6.935 -7.994 -6.017 1.00 97.25 201 THR A O 1
ATOM 1600 N N . ALA A 1 202 ? 5.803 -6.299 -5.071 1.00 97.00 202 ALA A N 1
ATOM 1601 C CA . ALA A 1 202 ? 5.586 -6.977 -3.802 1.00 97.00 202 ALA A CA 1
ATOM 1602 C C . ALA A 1 202 ? 4.832 -8.294 -4.023 1.00 97.00 202 ALA A C 1
ATOM 1604 O O . ALA A 1 202 ? 5.298 -9.327 -3.551 1.00 97.00 202 ALA A O 1
ATOM 1605 N N . LYS A 1 203 ? 3.742 -8.286 -4.804 1.00 96.81 203 LYS A N 1
ATOM 1606 C CA . LYS A 1 203 ? 3.017 -9.510 -5.177 1.00 96.81 203 LYS A CA 1
ATOM 1607 C C . LYS A 1 203 ? 3.949 -10.563 -5.778 1.00 96.81 203 LYS A C 1
ATOM 1609 O O . LYS A 1 203 ? 4.026 -11.665 -5.244 1.00 96.81 203 LYS A O 1
ATOM 1614 N N . LEU A 1 204 ? 4.695 -10.211 -6.828 1.00 95.62 204 LEU A N 1
ATOM 1615 C CA . LEU A 1 204 ? 5.610 -11.149 -7.489 1.00 95.62 204 LEU A CA 1
ATOM 1616 C C . LEU A 1 204 ? 6.666 -11.709 -6.527 1.00 95.62 204 LEU A C 1
ATOM 1618 O O . LEU A 1 204 ? 6.928 -12.909 -6.553 1.00 95.62 204 LEU A O 1
ATOM 1622 N N . MET A 1 205 ? 7.222 -10.866 -5.652 1.00 93.75 205 MET A N 1
ATOM 1623 C CA . MET A 1 205 ? 8.197 -11.280 -4.641 1.00 93.75 205 MET A CA 1
ATOM 1624 C C . MET A 1 205 ? 7.601 -12.275 -3.635 1.00 93.75 205 MET A C 1
ATOM 1626 O O . MET A 1 205 ? 8.263 -13.240 -3.270 1.00 93.75 205 MET A O 1
ATOM 1630 N N . PHE A 1 206 ? 6.373 -12.055 -3.155 1.00 93.19 206 PHE A N 1
ATOM 1631 C CA . PHE A 1 206 ? 5.741 -12.965 -2.193 1.00 93.19 206 PHE A CA 1
ATOM 1632 C C . PHE A 1 206 ? 5.265 -14.271 -2.834 1.00 93.19 206 PHE A C 1
ATOM 1634 O O . PHE A 1 206 ? 5.297 -15.305 -2.172 1.00 93.19 206 PHE A O 1
ATOM 1641 N N . GLU A 1 207 ? 4.821 -14.237 -4.091 1.00 90.56 207 GLU A N 1
ATOM 1642 C CA . GLU A 1 207 ? 4.389 -15.437 -4.817 1.00 90.56 207 GLU A CA 1
ATOM 1643 C C . GLU A 1 207 ? 5.570 -16.292 -5.278 1.00 90.56 207 GLU A C 1
ATOM 1645 O O . GLU A 1 207 ? 5.461 -17.515 -5.297 1.00 90.56 207 GLU A O 1
ATOM 1650 N N . ASN A 1 208 ? 6.707 -15.665 -5.595 1.00 85.44 208 ASN A N 1
ATOM 1651 C CA . ASN A 1 208 ? 7.921 -16.352 -6.028 1.00 85.44 208 ASN A CA 1
ATOM 1652 C C . ASN A 1 208 ? 9.172 -15.809 -5.303 1.00 85.44 208 ASN A C 1
ATOM 1654 O O . ASN A 1 208 ? 10.004 -15.154 -5.930 1.00 85.44 208 ASN A O 1
ATOM 1658 N N . PRO A 1 209 ? 9.369 -16.105 -4.002 1.00 74.19 209 PRO A N 1
ATOM 1659 C CA . PRO A 1 209 ? 10.484 -15.549 -3.220 1.00 74.19 209 PRO A CA 1
ATOM 1660 C C . PRO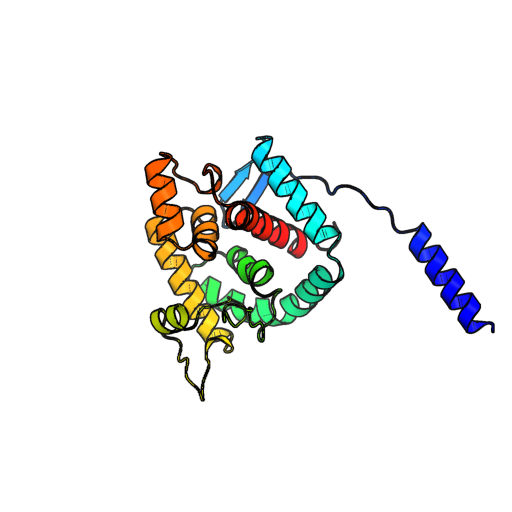 A 1 209 ? 11.882 -16.003 -3.664 1.00 74.19 209 PRO A C 1
ATOM 1662 O O . PRO A 1 209 ? 12.879 -15.464 -3.191 1.00 74.19 209 PRO A O 1
ATOM 1665 N N . SER A 1 210 ? 11.960 -17.033 -4.511 1.00 64.94 210 SER A N 1
ATOM 1666 C CA . SER A 1 210 ? 13.199 -17.616 -5.035 1.00 64.94 210 SER A CA 1
ATOM 1667 C C . SER A 1 210 ? 13.613 -17.084 -6.413 1.00 64.94 210 SER A C 1
ATOM 1669 O O . SER A 1 210 ? 14.632 -17.543 -6.928 1.00 64.94 210 SER A O 1
ATOM 1671 N N . ALA A 1 211 ? 12.798 -16.220 -7.030 1.00 50.38 211 ALA A N 1
ATOM 1672 C CA . ALA A 1 211 ? 13.031 -15.669 -8.367 1.00 50.38 211 ALA A CA 1
ATOM 1673 C C . ALA A 1 211 ? 13.964 -14.447 -8.360 1.00 50.38 211 ALA A C 1
ATOM 1675 O O . ALA A 1 211 ? 13.978 -13.701 -7.352 1.00 50.38 211 ALA A O 1
#